Protein AF-A0A954V1I4-F1 (afdb_monomer)

pLDDT: mean 88.19, std 8.83, range [45.41, 97.75]

Structure (mmCIF, N/CA/C/O backbone):
data_AF-A0A954V1I4-F1
#
_entry.id   AF-A0A954V1I4-F1
#
loop_
_atom_site.group_PDB
_atom_site.id
_atom_site.type_symbol
_atom_site.label_atom_id
_atom_site.label_alt_id
_atom_site.label_comp_id
_atom_site.label_asym_id
_atom_site.label_entity_id
_atom_site.label_seq_id
_atom_site.pdbx_PDB_ins_code
_atom_site.Cartn_x
_atom_site.Cartn_y
_atom_site.Cartn_z
_atom_site.occupancy
_atom_site.B_iso_or_equiv
_atom_site.auth_seq_id
_atom_site.auth_comp_id
_atom_site.auth_asym_id
_atom_site.auth_atom_id
_atom_site.pdbx_PDB_model_num
ATOM 1 N N . MET A 1 1 ? -17.488 12.333 24.277 1.00 55.41 1 MET A N 1
ATOM 2 C CA . MET A 1 1 ? -17.031 13.081 23.092 1.00 55.41 1 MET A CA 1
ATOM 3 C C . MET A 1 1 ? -15.819 12.347 22.529 1.00 55.41 1 MET A C 1
ATOM 5 O O . MET A 1 1 ? -14.768 12.429 23.135 1.00 55.41 1 MET A O 1
ATOM 9 N N . SER A 1 2 ? -15.982 11.527 21.483 1.00 69.38 2 SER A N 1
ATOM 10 C CA . SER A 1 2 ? -14.928 10.618 20.967 1.00 69.38 2 SER A CA 1
ATOM 11 C C . SER A 1 2 ? -14.406 11.018 19.580 1.00 69.38 2 SER A C 1
ATOM 13 O O . SER A 1 2 ? -13.691 10.252 18.949 1.00 69.38 2 SER A O 1
ATOM 15 N N . TRP A 1 3 ? -14.758 12.212 19.097 1.00 82.25 3 TRP A N 1
ATOM 16 C CA . TRP A 1 3 ? -14.407 12.686 17.753 1.00 82.25 3 TRP A CA 1
ATOM 17 C C . TRP A 1 3 ? -12.906 12.919 17.546 1.00 82.25 3 TRP A C 1
ATOM 19 O O . TRP A 1 3 ? -12.431 12.842 16.418 1.00 82.25 3 TRP A O 1
ATOM 29 N N . TYR A 1 4 ? -12.135 13.122 18.618 1.00 89.31 4 TYR A N 1
ATOM 30 C CA . TYR A 1 4 ? -10.674 13.214 18.532 1.00 89.31 4 TYR A CA 1
ATOM 31 C C . TYR A 1 4 ? -10.033 11.915 18.004 1.00 89.31 4 TYR A C 1
ATOM 33 O O . TYR A 1 4 ? -8.997 11.974 17.346 1.00 89.31 4 TYR A O 1
ATOM 41 N N . LEU A 1 5 ? -10.668 10.751 18.220 1.00 93.62 5 LEU A N 1
ATOM 42 C CA . LEU A 1 5 ? -10.204 9.465 17.684 1.00 93.62 5 LEU A CA 1
ATOM 43 C C . LEU A 1 5 ? -10.273 9.432 16.153 1.00 93.62 5 LEU A C 1
ATOM 45 O O . LEU A 1 5 ? -9.404 8.841 15.523 1.00 93.62 5 LEU A O 1
ATOM 49 N N . CYS A 1 6 ? -11.245 10.122 15.550 1.00 95.56 6 CYS A N 1
ATOM 50 C CA . CYS A 1 6 ? -11.327 10.269 14.099 1.00 95.56 6 CYS A CA 1
ATOM 51 C C . CYS A 1 6 ? -10.133 11.057 13.545 1.00 95.56 6 CYS A C 1
ATOM 53 O O . CYS A 1 6 ? -9.541 10.655 12.548 1.00 95.56 6 CYS A O 1
ATOM 55 N N . GLY A 1 7 ? -9.748 12.153 14.211 1.00 95.50 7 GLY A N 1
ATOM 56 C CA . GLY A 1 7 ? -8.565 12.932 13.831 1.00 95.50 7 GLY A CA 1
ATOM 57 C C . GLY A 1 7 ? -7.275 12.119 13.959 1.00 95.50 7 GLY A C 1
ATOM 58 O O . GLY A 1 7 ? -6.430 12.142 13.067 1.00 95.50 7 GLY A O 1
ATOM 59 N N . LEU A 1 8 ? -7.160 11.326 15.026 1.00 95.81 8 LEU A N 1
ATOM 60 C CA . LEU A 1 8 ? -6.032 10.420 15.222 1.00 95.81 8 LEU A CA 1
ATOM 61 C C . LEU A 1 8 ? -5.986 9.319 14.151 1.00 95.81 8 LEU A C 1
ATOM 63 O O . LEU A 1 8 ? -4.921 9.035 13.614 1.00 95.81 8 LEU A O 1
ATOM 67 N N . ALA A 1 9 ? -7.132 8.744 13.785 1.00 97.00 9 ALA A N 1
ATOM 68 C CA . ALA A 1 9 ? -7.233 7.769 12.703 1.00 97.00 9 ALA A CA 1
ATOM 69 C C . ALA A 1 9 ? -6.860 8.364 11.337 1.00 97.00 9 ALA A C 1
ATOM 71 O O . ALA A 1 9 ? -6.168 7.702 10.564 1.00 97.00 9 ALA A O 1
ATOM 72 N N . ALA A 1 10 ? -7.241 9.617 11.064 1.00 96.56 10 ALA A N 1
ATOM 73 C CA . ALA A 1 10 ? -6.808 10.337 9.866 1.00 96.56 10 ALA A CA 1
ATOM 74 C C . ALA A 1 10 ? -5.280 10.484 9.827 1.00 96.56 10 ALA A C 1
ATOM 76 O O . ALA A 1 10 ? -4.656 10.172 8.815 1.00 96.56 10 ALA A O 1
ATOM 77 N N . ALA A 1 11 ? -4.672 10.901 10.943 1.00 95.31 11 ALA A N 1
ATOM 78 C CA . ALA A 1 11 ? -3.223 11.030 11.057 1.00 95.31 11 ALA A CA 1
ATOM 79 C C . ALA A 1 11 ? -2.516 9.677 10.881 1.00 95.31 11 ALA A C 1
ATOM 81 O O . ALA A 1 11 ? -1.558 9.585 10.119 1.00 95.31 11 ALA A O 1
ATOM 82 N N . ILE A 1 12 ? -3.020 8.614 11.516 1.00 95.62 12 ILE A N 1
ATOM 83 C CA . ILE A 1 12 ? -2.485 7.252 11.381 1.00 95.62 12 ILE A CA 1
ATOM 84 C C . ILE A 1 12 ? -2.579 6.764 9.928 1.00 95.62 12 ILE A C 1
ATOM 86 O O . ILE A 1 12 ? -1.612 6.206 9.414 1.00 95.62 12 ILE A O 1
ATOM 90 N N . GLY A 1 13 ? -3.707 6.998 9.251 1.00 95.12 13 GLY A N 1
ATOM 91 C CA . GLY A 1 13 ? -3.891 6.641 7.843 1.00 95.12 13 GLY A CA 1
ATOM 92 C C . GLY A 1 13 ? -2.946 7.411 6.925 1.00 95.12 13 GLY A C 1
ATOM 93 O O . GLY A 1 13 ? -2.273 6.816 6.090 1.00 95.12 13 GLY A O 1
ATOM 94 N N . TYR A 1 14 ? -2.836 8.725 7.115 1.00 94.50 14 TYR A N 1
ATOM 95 C CA . TYR A 1 14 ? -1.973 9.579 6.302 1.00 94.50 14 TYR A CA 1
ATOM 96 C C . TYR A 1 14 ? -0.482 9.269 6.492 1.00 94.50 14 TYR A C 1
ATOM 98 O O . TYR A 1 14 ? 0.250 9.115 5.518 1.00 94.50 14 TYR A O 1
ATOM 106 N N . VAL A 1 15 ? -0.025 9.178 7.745 1.00 92.25 15 VAL A N 1
ATOM 107 C CA . VAL A 1 15 ? 1.390 8.952 8.077 1.00 92.25 15 VAL A CA 1
ATOM 108 C C . VAL A 1 15 ? 1.795 7.519 7.761 1.00 92.25 15 VAL A C 1
ATOM 110 O O . VAL A 1 15 ? 2.855 7.300 7.177 1.00 92.25 15 VAL A O 1
ATOM 113 N N . GLY A 1 16 ? 0.940 6.549 8.097 1.00 91.00 16 GLY A N 1
ATOM 114 C CA . GLY A 1 16 ? 1.198 5.136 7.841 1.00 91.00 16 GLY A CA 1
ATOM 115 C C . GLY A 1 16 ? 1.395 4.822 6.359 1.00 91.00 16 GLY A C 1
ATOM 116 O O . GLY A 1 16 ? 2.151 3.915 6.023 1.00 91.00 16 GLY A O 1
ATOM 117 N N . TRP A 1 17 ? 0.766 5.589 5.465 1.00 91.19 17 TRP A N 1
ATOM 118 C CA . TRP A 1 17 ? 0.714 5.266 4.043 1.00 91.19 17 TRP A CA 1
ATOM 119 C C . TRP A 1 17 ? 1.144 6.443 3.156 1.00 91.19 17 TRP A C 1
ATOM 121 O O . TRP A 1 17 ? 0.430 7.432 2.961 1.00 91.19 17 TRP A O 1
ATOM 131 N N . GLY A 1 18 ? 2.338 6.304 2.575 1.00 75.50 18 GLY A N 1
ATOM 132 C CA . GLY A 1 18 ? 2.908 7.228 1.587 1.00 75.50 18 GLY A CA 1
ATOM 133 C C . GLY A 1 18 ? 4.387 7.549 1.806 1.00 75.50 18 GLY A C 1
ATOM 134 O O . GLY A 1 18 ? 5.101 7.743 0.834 1.00 75.50 18 GLY A O 1
ATOM 135 N N . ASN A 1 19 ? 4.859 7.537 3.059 1.00 72.19 19 ASN A N 1
ATOM 136 C CA . ASN A 1 19 ? 6.229 7.944 3.420 1.00 72.19 19 ASN A CA 1
ATOM 137 C C . ASN A 1 19 ? 7.050 6.822 4.088 1.00 72.19 19 ASN A C 1
ATOM 139 O O . ASN A 1 19 ? 8.005 7.094 4.806 1.00 72.19 19 ASN A O 1
ATOM 143 N N . GLY A 1 20 ? 6.649 5.556 3.926 1.00 75.00 20 GLY A N 1
ATOM 144 C CA . GLY A 1 20 ? 7.361 4.405 4.503 1.00 75.00 20 GLY A CA 1
ATOM 145 C C . GLY A 1 20 ? 7.142 4.169 6.005 1.00 75.00 20 GLY A C 1
ATOM 146 O O . GLY A 1 20 ? 7.666 3.200 6.543 1.00 75.00 20 GLY A O 1
ATOM 147 N N . MET A 1 21 ? 6.319 4.973 6.691 1.00 87.31 21 MET A N 1
ATOM 148 C CA . MET A 1 21 ? 6.018 4.815 8.126 1.00 87.31 21 MET A CA 1
ATOM 149 C C . MET A 1 21 ? 4.879 3.819 8.412 1.00 87.31 21 MET A C 1
ATOM 151 O O . MET A 1 21 ? 4.106 3.992 9.358 1.00 87.31 21 MET A O 1
ATOM 155 N N . THR A 1 22 ? 4.793 2.741 7.628 1.00 90.56 22 THR A N 1
ATOM 156 C CA . THR A 1 22 ? 3.753 1.700 7.730 1.00 90.56 22 THR A CA 1
ATOM 157 C C . THR A 1 22 ? 3.506 1.171 9.148 1.00 90.56 22 THR A C 1
ATOM 159 O O . THR A 1 22 ? 2.339 0.935 9.466 1.00 90.56 22 THR A O 1
ATOM 162 N N . PRO A 1 23 ? 4.507 1.026 10.049 1.00 91.44 23 PRO A N 1
ATOM 163 C CA . PRO A 1 23 ? 4.260 0.570 11.418 1.00 91.44 23 PRO A CA 1
ATOM 164 C C . PRO A 1 23 ? 3.216 1.384 12.192 1.00 91.44 23 PRO A C 1
ATOM 166 O O . PRO A 1 23 ? 2.491 0.825 13.015 1.00 91.44 23 PRO A O 1
ATOM 169 N N . VAL A 1 24 ? 3.073 2.681 11.894 1.00 93.50 24 VAL A N 1
ATOM 170 C CA . VAL A 1 24 ? 2.077 3.565 12.528 1.00 93.50 24 VAL A CA 1
ATOM 171 C C . VAL A 1 24 ? 0.646 3.067 12.291 1.00 93.50 24 VAL A C 1
ATOM 173 O O . VAL A 1 24 ? -0.209 3.232 13.161 1.00 93.50 24 VAL A O 1
ATOM 176 N N . ALA A 1 25 ? 0.384 2.380 11.172 1.00 94.69 25 ALA A N 1
ATOM 177 C CA . ALA A 1 25 ? -0.919 1.791 10.861 1.00 94.69 25 ALA A CA 1
ATOM 178 C C . ALA A 1 25 ? -1.427 0.835 11.956 1.00 94.69 25 ALA A C 1
ATOM 180 O O . ALA A 1 25 ? -2.636 0.740 12.164 1.00 94.69 25 ALA A O 1
ATOM 181 N N . ALA A 1 26 ? -0.525 0.175 12.694 1.00 93.75 26 ALA A N 1
ATOM 182 C CA . ALA A 1 26 ? -0.866 -0.742 13.783 1.00 93.75 26 ALA A CA 1
ATOM 183 C C . ALA A 1 26 ? -1.658 -0.066 14.918 1.00 93.75 26 ALA A C 1
ATOM 185 O O . ALA A 1 26 ? -2.444 -0.720 15.608 1.00 93.75 26 ALA A O 1
ATOM 186 N N . LEU A 1 27 ? -1.489 1.251 15.094 1.00 95.75 27 LEU A N 1
ATOM 187 C CA . LEU A 1 27 ? -2.163 2.028 16.136 1.00 95.75 27 LEU A CA 1
ATOM 188 C C . LEU A 1 27 ? -3.679 2.113 15.927 1.00 95.75 27 LEU A C 1
ATOM 190 O O . LEU A 1 27 ? -4.405 2.361 16.890 1.00 95.75 27 LEU A O 1
ATOM 194 N N . LEU A 1 28 ? -4.182 1.841 14.715 1.00 96.50 28 LEU A N 1
ATOM 195 C CA . LEU A 1 28 ? -5.621 1.840 14.445 1.00 96.50 28 LEU A CA 1
ATOM 196 C C . LEU A 1 28 ? -6.382 0.885 15.376 1.00 96.50 28 LEU A C 1
ATOM 198 O O . LEU A 1 28 ? -7.474 1.225 15.822 1.00 96.50 28 LEU A O 1
ATOM 202 N N . GLY A 1 29 ? -5.801 -0.269 15.728 1.00 95.06 29 GLY A N 1
ATOM 203 C CA . GLY A 1 29 ? -6.432 -1.224 16.645 1.00 95.06 29 GLY A CA 1
ATOM 204 C C . GLY A 1 29 ? -6.684 -0.646 18.044 1.00 95.06 29 GLY A C 1
ATOM 205 O O . GLY A 1 29 ? -7.723 -0.916 18.647 1.00 95.06 29 GLY A O 1
ATOM 206 N N . LEU A 1 30 ? -5.774 0.202 18.539 1.00 95.31 30 LEU A N 1
ATOM 207 C CA . LEU A 1 30 ? -5.910 0.884 19.831 1.00 95.31 30 LEU A CA 1
ATOM 208 C C . LEU A 1 30 ? -6.995 1.964 19.752 1.00 95.31 30 LEU A C 1
ATOM 210 O O . LEU A 1 30 ? -7.866 2.036 20.618 1.00 95.31 30 LEU A O 1
ATOM 214 N N . VAL A 1 31 ? -6.966 2.774 18.689 1.00 96.31 31 VAL A N 1
ATOM 215 C CA . VAL A 1 31 ? -7.959 3.831 18.447 1.00 96.31 31 VAL A CA 1
ATOM 216 C C . VAL A 1 31 ? -9.363 3.238 18.328 1.00 96.31 31 VAL A C 1
ATOM 218 O O . VAL A 1 31 ? -10.290 3.727 18.972 1.00 96.31 31 VAL A O 1
ATOM 221 N N . TRP A 1 32 ? -9.507 2.148 17.570 1.00 96.19 32 TRP A N 1
ATOM 222 C CA . TRP A 1 32 ? -10.763 1.421 17.408 1.00 96.19 32 TRP A CA 1
ATOM 223 C C . TRP A 1 32 ? -11.307 0.902 18.740 1.00 96.19 32 TRP A C 1
ATOM 225 O O . TRP A 1 32 ? -12.488 1.080 19.024 1.00 96.19 32 TRP A O 1
ATOM 235 N N . ALA A 1 33 ? -10.462 0.299 19.579 1.00 94.94 33 ALA A N 1
ATOM 236 C CA . ALA A 1 33 ? -10.895 -0.271 20.854 1.00 94.94 33 ALA A CA 1
ATOM 237 C C . ALA A 1 33 ? -11.355 0.785 21.880 1.00 94.94 33 ALA A C 1
ATOM 239 O O . ALA A 1 33 ? -12.140 0.467 22.775 1.00 94.94 33 ALA A O 1
ATOM 240 N N . ALA A 1 34 ? -10.897 2.035 21.747 1.00 93.94 34 ALA A N 1
ATOM 241 C CA . ALA A 1 34 ? -11.326 3.159 22.582 1.00 93.94 34 ALA A CA 1
ATOM 242 C C . ALA A 1 34 ? -12.614 3.847 22.101 1.00 93.94 34 ALA A C 1
ATOM 244 O O . ALA A 1 34 ? -13.149 4.722 22.796 1.00 93.94 34 ALA A O 1
ATOM 245 N N . CYS A 1 35 ? -13.140 3.483 20.928 1.00 94.00 35 CYS A N 1
ATOM 246 C CA . CYS A 1 35 ? -14.364 4.077 20.413 1.00 94.00 35 CYS A CA 1
ATOM 247 C C . CYS A 1 35 ? -15.557 3.822 21.353 1.00 94.00 35 CYS A C 1
ATOM 249 O O . CYS A 1 35 ? -15.765 2.748 21.913 1.00 94.00 35 CYS A O 1
ATOM 251 N N . ALA A 1 36 ? -16.403 4.840 21.527 1.00 90.50 36 ALA A N 1
ATOM 252 C CA . ALA A 1 36 ? -17.541 4.750 22.442 1.00 90.50 36 ALA A CA 1
ATOM 253 C C . ALA A 1 36 ? -18.707 3.909 21.893 1.00 90.50 36 ALA A C 1
ATOM 255 O O . ALA A 1 36 ? -19.511 3.391 22.670 1.00 90.50 36 ALA A O 1
ATOM 256 N N . SER A 1 37 ? -18.827 3.798 20.568 1.00 91.56 37 SER A N 1
ATOM 257 C CA . SER A 1 37 ? -19.936 3.126 19.890 1.00 91.56 37 SER A CA 1
ATOM 258 C C . SER A 1 37 ? -19.490 2.492 18.574 1.00 91.56 37 SER A C 1
ATOM 260 O O . SER A 1 37 ? -18.460 2.860 18.009 1.00 91.56 37 SER A O 1
ATOM 262 N N . ARG A 1 38 ? -20.313 1.567 18.063 1.00 93.62 38 ARG A N 1
ATOM 263 C CA . ARG A 1 38 ? -20.118 0.929 16.752 1.00 93.62 38 ARG A CA 1
ATOM 264 C C . ARG A 1 38 ? -20.073 1.946 15.610 1.00 93.62 38 ARG A C 1
ATOM 266 O O . ARG A 1 38 ? -19.228 1.836 14.732 1.00 93.62 38 ARG A O 1
ATOM 273 N N . SER A 1 39 ? -20.928 2.967 15.659 1.00 93.94 39 SER A N 1
ATOM 274 C CA . SER A 1 39 ? -20.966 4.027 14.646 1.00 93.94 39 SER A CA 1
ATOM 275 C C . SER A 1 39 ? -19.689 4.864 14.650 1.00 93.94 39 SER A C 1
ATOM 277 O O . SER A 1 39 ? -19.152 5.164 13.591 1.00 93.94 39 SER A O 1
ATOM 279 N N . ILE A 1 40 ? -19.161 5.199 15.833 1.00 94.75 40 ILE A N 1
ATOM 280 C CA . ILE A 1 40 ? -17.894 5.937 15.937 1.00 94.75 40 ILE A CA 1
ATOM 281 C C . ILE A 1 40 ? -16.739 5.069 15.432 1.00 94.75 40 ILE A C 1
ATOM 283 O O . ILE A 1 40 ? -15.902 5.573 14.692 1.00 94.75 40 ILE A O 1
ATOM 287 N N . ALA A 1 41 ? -16.715 3.777 15.770 1.00 95.75 41 ALA A N 1
ATOM 288 C CA . ALA A 1 41 ? -15.708 2.838 15.274 1.00 95.75 41 ALA A CA 1
ATOM 289 C C . ALA A 1 41 ? -15.722 2.720 13.740 1.00 95.75 41 ALA A C 1
ATOM 291 O O . ALA A 1 41 ? -14.665 2.771 13.115 1.00 95.75 41 ALA A O 1
ATOM 292 N N . PHE A 1 42 ? -16.914 2.643 13.137 1.00 97.25 42 PHE A N 1
ATOM 293 C CA . PHE A 1 42 ? -17.087 2.659 11.683 1.00 97.25 42 PHE A CA 1
ATOM 294 C C . PHE A 1 42 ? -16.537 3.946 11.057 1.00 97.25 42 PHE A C 1
ATOM 296 O O . PHE A 1 42 ? -15.687 3.883 10.175 1.00 97.25 42 PHE A O 1
ATOM 303 N N . VAL A 1 43 ? -16.973 5.115 11.541 1.00 97.25 43 VAL A N 1
ATOM 304 C CA . VAL A 1 43 ? -16.533 6.415 11.001 1.00 97.25 43 VAL A CA 1
ATOM 305 C C . VAL A 1 43 ? -15.024 6.607 11.174 1.00 97.25 43 VAL A C 1
ATOM 307 O O . VAL A 1 43 ? -14.353 7.073 10.259 1.00 97.25 43 VAL A O 1
ATOM 310 N N . THR A 1 44 ? -14.473 6.197 12.317 1.00 97.38 44 THR A N 1
ATOM 311 C CA . THR A 1 44 ? -13.031 6.246 12.604 1.00 97.38 44 THR A CA 1
ATOM 312 C C . THR A 1 44 ? -12.241 5.407 11.598 1.00 97.38 44 THR A C 1
ATOM 314 O O . THR A 1 44 ? -11.269 5.894 11.023 1.00 97.38 44 THR A O 1
ATOM 317 N N . ALA A 1 45 ? -12.680 4.172 11.332 1.00 97.50 45 ALA A N 1
ATOM 318 C CA . ALA A 1 45 ? -12.046 3.305 10.342 1.00 97.50 45 ALA A CA 1
ATOM 319 C C . ALA A 1 45 ? -12.200 3.847 8.911 1.00 97.50 45 ALA A C 1
ATOM 321 O O . ALA A 1 45 ? -11.235 3.843 8.152 1.00 97.50 45 ALA A O 1
ATOM 322 N N . ALA A 1 46 ? -13.373 4.376 8.552 1.00 97.62 46 ALA A N 1
ATOM 323 C CA . ALA A 1 46 ? -13.597 4.983 7.240 1.00 97.62 46 ALA A CA 1
ATOM 324 C C . ALA A 1 46 ? -12.636 6.156 7.000 1.00 97.62 46 ALA A C 1
ATOM 326 O O . ALA A 1 46 ? -12.003 6.231 5.952 1.00 97.62 46 ALA A O 1
ATOM 327 N N . ILE A 1 47 ? -12.452 7.025 7.997 1.00 97.75 47 ILE A N 1
ATOM 328 C CA . ILE A 1 47 ? -11.514 8.152 7.924 1.00 97.75 47 ILE A CA 1
ATOM 329 C C . ILE A 1 47 ? -10.063 7.676 7.784 1.00 97.75 47 ILE A C 1
ATOM 331 O O . ILE A 1 47 ? -9.315 8.253 6.995 1.00 97.75 47 ILE A O 1
ATOM 335 N N . TYR A 1 48 ? -9.667 6.614 8.492 1.00 97.50 48 TYR A N 1
ATOM 336 C CA . TYR A 1 48 ? -8.352 5.993 8.313 1.00 97.50 48 TYR A CA 1
ATOM 337 C C . TYR A 1 48 ? -8.124 5.545 6.863 1.00 97.50 48 TYR A C 1
ATOM 339 O O . TYR A 1 48 ? -7.109 5.907 6.261 1.00 97.50 48 TYR A O 1
ATOM 347 N N . TYR A 1 49 ? -9.074 4.800 6.286 1.00 96.94 49 TYR A N 1
ATOM 348 C CA . TYR A 1 49 ? -8.947 4.309 4.915 1.00 96.94 49 TYR A CA 1
ATOM 349 C C . TYR A 1 49 ? -8.960 5.453 3.902 1.00 96.94 49 TYR A C 1
ATOM 351 O O . TYR A 1 49 ? -8.119 5.454 3.005 1.00 96.94 49 TYR A O 1
ATOM 359 N N . LEU A 1 50 ? -9.827 6.458 4.068 1.00 96.88 50 LEU A N 1
ATOM 360 C CA . LEU A 1 50 ? -9.855 7.645 3.205 1.00 96.88 50 LEU A CA 1
ATOM 361 C C . LEU A 1 50 ? -8.513 8.385 3.229 1.00 96.88 50 LEU A C 1
ATOM 363 O O . LEU A 1 50 ? -7.952 8.673 2.173 1.00 96.88 50 LEU A O 1
ATOM 367 N N . ALA A 1 51 ? -7.963 8.641 4.418 1.00 95.88 51 ALA A N 1
ATOM 368 C CA . ALA A 1 51 ? -6.692 9.345 4.569 1.00 95.88 51 ALA A CA 1
ATOM 369 C C . ALA A 1 51 ? -5.514 8.559 3.965 1.00 95.88 51 ALA A C 1
ATOM 371 O O . ALA A 1 51 ? -4.679 9.128 3.254 1.00 95.88 51 ALA A O 1
ATOM 372 N N . GLY A 1 52 ? -5.455 7.247 4.207 1.00 94.75 52 GLY A N 1
ATOM 373 C CA . GLY A 1 52 ? -4.379 6.406 3.684 1.00 94.75 52 GLY A CA 1
ATOM 374 C C . GLY A 1 52 ? -4.457 6.179 2.173 1.00 94.75 52 GLY A C 1
ATOM 375 O O . GLY A 1 52 ? -3.423 6.124 1.516 1.00 94.75 52 GLY A O 1
ATOM 376 N N . SER A 1 53 ? -5.664 6.125 1.598 1.00 93.94 53 SER A N 1
ATOM 377 C CA . SER A 1 53 ? -5.885 5.895 0.157 1.00 93.94 53 SER A CA 1
ATOM 378 C C . SER A 1 53 ? -6.146 7.176 -0.643 1.00 93.94 53 SER A C 1
ATOM 380 O O . SER A 1 53 ? -6.597 7.115 -1.778 1.00 93.94 53 SER A O 1
ATOM 382 N N . ARG A 1 54 ? -5.818 8.354 -0.100 1.00 93.19 54 ARG A N 1
ATOM 383 C CA . ARG A 1 54 ? -6.056 9.675 -0.727 1.00 93.19 54 ARG A CA 1
ATOM 384 C C . ARG A 1 54 ? -5.527 9.842 -2.161 1.00 93.19 54 ARG A C 1
ATOM 386 O O . ARG A 1 54 ? -5.991 10.716 -2.879 1.00 93.19 54 ARG A O 1
ATOM 393 N N . ALA A 1 55 ? -4.529 9.050 -2.558 1.00 89.94 55 ALA A N 1
ATOM 394 C CA . ALA A 1 55 ? -3.936 9.101 -3.893 1.00 89.94 55 ALA A CA 1
ATOM 395 C C . ALA A 1 55 ? -4.756 8.333 -4.947 1.00 89.94 55 ALA A C 1
ATOM 397 O O . ALA A 1 55 ? -4.494 8.485 -6.137 1.00 89.94 55 ALA A O 1
ATOM 398 N N . LEU A 1 56 ? -5.745 7.530 -4.531 1.00 89.19 56 LEU A N 1
ATOM 399 C CA . LEU A 1 56 ? -6.516 6.656 -5.417 1.00 89.19 56 LEU A CA 1
ATOM 400 C C . LEU A 1 56 ? -7.228 7.417 -6.552 1.00 89.19 56 LEU A C 1
ATOM 402 O O . LEU A 1 56 ? -7.125 6.963 -7.689 1.00 89.19 56 LEU A O 1
ATOM 406 N N . PRO A 1 57 ? -7.877 8.580 -6.319 1.00 90.50 57 PRO A N 1
ATOM 407 C CA . PRO A 1 57 ? -8.523 9.319 -7.404 1.00 90.50 57 PRO A CA 1
ATOM 408 C C . PRO A 1 57 ? -7.541 9.800 -8.479 1.00 90.50 57 PRO A C 1
ATOM 410 O O . PRO A 1 57 ? -7.814 9.664 -9.667 1.00 90.50 57 PRO A O 1
ATOM 413 N N . ALA A 1 58 ? -6.376 10.313 -8.070 1.00 87.06 58 ALA A N 1
ATOM 414 C CA . ALA A 1 58 ? -5.342 10.762 -9.002 1.00 87.06 58 ALA A CA 1
ATOM 415 C C . ALA A 1 58 ? -4.685 9.582 -9.738 1.00 87.06 58 ALA A C 1
ATOM 417 O O . ALA A 1 58 ? -4.397 9.674 -10.928 1.00 87.06 58 ALA A O 1
ATOM 418 N N . ALA A 1 59 ? -4.480 8.456 -9.049 1.00 83.62 59 ALA A N 1
ATOM 419 C CA . ALA A 1 59 ? -3.964 7.239 -9.665 1.00 83.62 59 ALA A CA 1
ATOM 420 C C . ALA A 1 59 ? -4.934 6.686 -10.721 1.00 83.62 59 ALA A C 1
ATOM 422 O O . ALA A 1 59 ? -4.49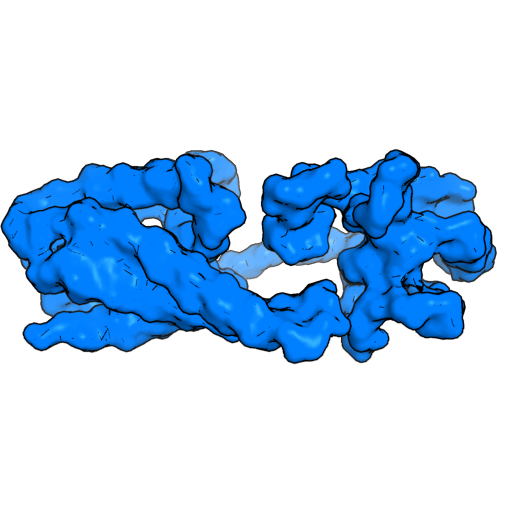6 6.310 -11.804 1.00 83.62 59 ALA A O 1
ATOM 423 N N . ALA A 1 60 ? -6.242 6.690 -10.440 1.00 85.06 60 ALA A N 1
ATOM 424 C CA . ALA A 1 60 ? -7.271 6.266 -11.388 1.00 85.06 60 ALA A CA 1
ATOM 425 C C . ALA A 1 60 ? -7.304 7.146 -12.647 1.00 85.06 60 ALA A C 1
ATOM 427 O O . ALA A 1 60 ? -7.448 6.620 -13.747 1.00 85.06 60 ALA A O 1
ATOM 428 N N . ASP A 1 61 ? -7.113 8.460 -12.502 1.00 83.06 61 ASP A N 1
ATOM 429 C CA . ASP A 1 61 ? -7.051 9.393 -13.633 1.00 83.06 61 ASP A CA 1
ATOM 430 C C . ASP A 1 61 ? -5.894 9.067 -14.592 1.00 83.06 61 ASP A C 1
ATOM 432 O O . ASP A 1 61 ? -6.088 8.920 -15.801 1.00 83.06 61 ASP A O 1
ATOM 436 N N . VAL A 1 62 ? -4.698 8.838 -14.038 1.00 78.50 62 VAL A N 1
ATOM 437 C CA . VAL A 1 62 ? -3.514 8.441 -14.816 1.00 78.50 62 VAL A CA 1
ATOM 438 C C . VAL A 1 62 ? -3.699 7.063 -15.454 1.00 78.50 62 VAL A C 1
ATOM 440 O O . VAL A 1 62 ? -3.330 6.869 -16.613 1.00 78.50 62 VAL A O 1
ATOM 443 N N . PHE A 1 63 ? -4.270 6.117 -14.706 1.00 74.75 63 PHE A N 1
ATOM 444 C CA . PHE A 1 63 ? -4.371 4.718 -15.109 1.00 74.75 63 PHE A CA 1
ATOM 445 C C . PHE A 1 63 ? -5.460 4.490 -16.167 1.00 74.75 63 PHE A C 1
ATOM 447 O O . PHE A 1 63 ? -5.188 3.912 -17.216 1.00 74.75 63 PHE A O 1
ATOM 454 N N . PHE A 1 64 ? -6.686 4.975 -15.944 1.00 76.25 64 PHE A N 1
ATOM 455 C CA . PHE A 1 64 ? -7.787 4.775 -16.892 1.00 76.25 64 PHE A CA 1
ATOM 456 C C . PHE A 1 64 ? -7.718 5.746 -18.073 1.00 76.25 64 PHE A C 1
ATOM 458 O O . PHE A 1 64 ? -8.113 5.385 -19.179 1.00 76.25 64 PHE A O 1
ATOM 465 N N . GLY A 1 65 ? -7.228 6.975 -17.864 1.00 68.56 65 GLY A N 1
ATOM 466 C CA . GLY A 1 65 ? -7.021 7.982 -18.909 1.00 68.56 65 GLY A CA 1
ATOM 467 C C . GLY A 1 65 ? -8.227 8.260 -19.817 1.00 68.56 65 GLY A C 1
ATOM 468 O O . GLY A 1 65 ? -8.021 8.590 -20.987 1.00 68.56 65 GLY A O 1
ATOM 469 N N . ARG A 1 66 ? -9.447 8.085 -19.289 1.00 76.56 66 ARG A N 1
ATOM 470 C CA . ARG A 1 66 ? -10.750 8.426 -19.889 1.00 76.56 66 ARG A CA 1
ATOM 471 C C . ARG A 1 66 ? -11.312 9.665 -19.185 1.00 76.56 66 ARG A C 1
ATOM 473 O O . ARG A 1 66 ? -10.981 9.903 -18.030 1.00 76.56 66 ARG A O 1
ATOM 480 N N . GLU A 1 67 ? -12.210 10.413 -19.824 1.00 74.81 67 GLU A N 1
ATOM 481 C CA . GLU A 1 67 ? -12.792 11.640 -19.237 1.00 74.81 67 GLU A CA 1
ATOM 482 C C . GLU A 1 67 ? -13.501 11.407 -17.887 1.00 74.81 67 GLU A C 1
ATOM 484 O O . GLU A 1 67 ? -13.536 12.291 -17.035 1.00 74.81 67 GLU A O 1
ATOM 489 N N . THR A 1 68 ? -14.030 10.202 -17.654 1.00 78.38 68 THR A N 1
ATOM 490 C CA . THR A 1 68 ? -14.715 9.816 -16.409 1.00 78.38 68 THR A CA 1
ATOM 491 C C . THR A 1 68 ? -13.783 9.270 -15.325 1.00 78.38 68 THR A C 1
ATOM 493 O O . THR A 1 68 ? -14.241 8.988 -14.216 1.00 78.38 68 THR A O 1
ATOM 496 N N . ALA A 1 69 ? -12.485 9.124 -15.605 1.00 82.25 69 ALA A N 1
ATOM 497 C CA . ALA A 1 69 ? -11.544 8.389 -14.761 1.00 82.25 69 ALA A CA 1
ATOM 498 C C . ALA A 1 69 ? -11.418 8.958 -13.341 1.00 82.25 69 ALA A C 1
ATOM 500 O O . ALA A 1 69 ? -11.409 8.204 -12.367 1.00 82.25 69 ALA A O 1
ATOM 501 N N . MET A 1 70 ? -11.392 10.285 -13.202 1.00 85.44 70 MET A N 1
ATOM 502 C CA . MET A 1 70 ? -11.333 10.933 -11.892 1.00 85.44 70 MET A CA 1
ATOM 503 C C . MET A 1 70 ? -12.585 10.645 -11.049 1.00 85.44 70 MET A C 1
ATOM 505 O O . MET A 1 70 ? -12.478 10.371 -9.853 1.00 85.44 70 MET A O 1
ATOM 509 N N . LEU A 1 71 ? -13.774 10.665 -11.663 1.00 88.81 71 LEU A N 1
ATOM 510 C CA . LEU A 1 71 ? -15.030 10.358 -10.976 1.00 88.81 71 LEU A CA 1
ATOM 511 C C . LEU A 1 71 ? -15.075 8.885 -10.551 1.00 88.81 71 LEU A C 1
ATOM 513 O O . LEU A 1 71 ? -15.408 8.593 -9.403 1.00 88.81 71 LEU A O 1
ATOM 517 N N . GLU A 1 72 ? -14.693 7.974 -11.449 1.00 86.94 72 GLU A N 1
ATOM 518 C CA . GLU A 1 72 ? -14.554 6.542 -11.154 1.00 86.94 72 GLU A CA 1
ATOM 519 C C . GLU A 1 72 ? -13.592 6.326 -9.971 1.00 86.94 72 GLU A C 1
ATOM 521 O O . GLU A 1 72 ? -13.918 5.614 -9.021 1.00 86.94 72 GLU A O 1
ATOM 526 N N . GLY A 1 73 ? -12.457 7.030 -9.961 1.00 89.81 73 GLY A N 1
ATOM 527 C CA . GLY A 1 73 ? -11.489 7.020 -8.867 1.00 89.81 73 GLY A CA 1
ATOM 528 C C . GLY A 1 73 ? -12.050 7.513 -7.531 1.00 89.81 73 GLY A C 1
ATOM 529 O O . GLY A 1 73 ? -11.787 6.903 -6.495 1.00 89.81 73 GLY A O 1
ATOM 530 N N . VAL A 1 74 ? -12.856 8.580 -7.528 1.00 93.19 74 VAL A N 1
ATOM 531 C CA . VAL A 1 74 ? -13.534 9.075 -6.314 1.00 93.19 74 VAL A CA 1
ATOM 532 C C . VAL A 1 74 ? -14.557 8.061 -5.799 1.00 93.19 74 VAL A C 1
ATOM 534 O O . VAL A 1 74 ? -14.618 7.817 -4.593 1.00 93.19 74 VAL A O 1
ATOM 537 N N . VAL A 1 75 ? -15.334 7.439 -6.689 1.00 92.44 75 VAL A N 1
ATOM 538 C CA . VAL A 1 75 ? -16.302 6.396 -6.314 1.00 92.44 75 VAL A CA 1
ATOM 539 C C . VAL A 1 75 ? -15.584 5.185 -5.720 1.00 92.44 75 VAL A C 1
ATOM 541 O O . VAL A 1 75 ? -15.992 4.700 -4.665 1.00 92.44 75 VAL A O 1
ATOM 544 N N . LEU A 1 76 ? -14.485 4.738 -6.333 1.00 89.69 76 LEU A N 1
ATOM 545 C CA . LEU A 1 76 ? -13.644 3.663 -5.801 1.00 89.69 76 LEU A CA 1
ATOM 546 C C . LEU A 1 76 ? -13.055 4.030 -4.434 1.00 89.69 76 LEU A C 1
ATOM 548 O O . LEU A 1 76 ? -13.064 3.212 -3.513 1.00 89.69 76 LEU A O 1
ATOM 552 N N . TRP A 1 77 ? -12.583 5.265 -4.274 1.00 94.38 77 TRP A N 1
ATOM 553 C CA . TRP A 1 77 ? -11.987 5.753 -3.032 1.00 94.38 77 TRP A CA 1
ATOM 554 C C . TRP A 1 77 ? -12.994 5.762 -1.878 1.00 94.38 77 TRP A C 1
ATOM 556 O O . TRP A 1 77 ? -12.734 5.186 -0.820 1.00 94.38 77 TRP A O 1
ATOM 566 N N . LEU A 1 78 ? -14.179 6.337 -2.097 1.00 95.56 78 LEU A N 1
ATOM 567 C CA . LEU A 1 78 ? -15.246 6.359 -1.097 1.00 95.56 78 LEU A CA 1
ATOM 568 C C . LEU A 1 78 ? -15.796 4.950 -0.836 1.00 95.56 78 LEU A C 1
ATOM 570 O O . LEU A 1 78 ? -15.938 4.540 0.316 1.00 95.56 78 LEU A O 1
ATOM 574 N N . GLY A 1 79 ? -16.084 4.195 -1.896 1.00 94.12 79 GLY A N 1
ATOM 575 C CA . GLY A 1 79 ? -16.670 2.860 -1.813 1.00 94.12 79 GLY A CA 1
ATOM 576 C C . GLY A 1 79 ? -15.774 1.868 -1.075 1.00 94.12 79 GLY A C 1
ATOM 577 O O . GLY A 1 79 ? -16.230 1.206 -0.142 1.00 94.12 79 GLY A O 1
ATOM 578 N N . SER A 1 80 ? -14.487 1.807 -1.430 1.00 92.81 80 SER A N 1
ATOM 579 C CA . SER A 1 80 ? -13.511 0.938 -0.755 1.00 92.81 80 SER A CA 1
ATOM 580 C C . SER A 1 80 ? -13.366 1.288 0.724 1.00 92.81 80 SER A C 1
ATOM 582 O O . SER A 1 80 ? -13.409 0.388 1.562 1.00 92.81 80 SER A O 1
ATOM 584 N N . ALA A 1 81 ? -13.288 2.575 1.076 1.00 95.62 81 ALA A N 1
ATOM 585 C CA . ALA A 1 81 ? -13.177 2.997 2.468 1.00 95.62 81 ALA A CA 1
ATOM 586 C C . ALA A 1 81 ? -14.393 2.574 3.307 1.00 95.62 81 ALA A C 1
ATOM 588 O O . ALA A 1 81 ? -14.227 2.100 4.432 1.00 95.62 81 ALA A O 1
ATOM 589 N N . LEU A 1 82 ? -15.611 2.697 2.765 1.00 95.75 82 LEU A N 1
ATOM 590 C CA . LEU A 1 82 ? -16.838 2.287 3.455 1.00 95.75 82 LEU A CA 1
ATOM 591 C C . LEU A 1 82 ? -16.930 0.766 3.613 1.00 95.75 82 LEU A C 1
ATOM 593 O O . LEU A 1 82 ? -17.279 0.286 4.694 1.00 95.75 82 LEU A O 1
ATOM 597 N N . ILE A 1 83 ? -16.589 0.011 2.563 1.00 94.81 83 ILE A N 1
ATOM 598 C CA . ILE A 1 83 ? -16.553 -1.456 2.604 1.00 94.81 83 ILE A CA 1
ATOM 599 C C . ILE A 1 83 ? -15.563 -1.901 3.681 1.00 94.81 83 ILE A C 1
ATOM 601 O O . ILE A 1 83 ? -15.944 -2.615 4.608 1.00 94.81 83 ILE A O 1
ATOM 605 N N . LEU A 1 84 ? -14.319 -1.424 3.622 1.00 95.88 84 LEU A N 1
ATOM 606 C CA . LEU A 1 84 ? -13.266 -1.808 4.561 1.00 95.88 84 LEU A CA 1
ATOM 607 C C . LEU A 1 84 ? -13.546 -1.366 5.998 1.00 95.88 84 LEU A C 1
ATOM 609 O O . LEU A 1 84 ? -13.105 -2.035 6.929 1.00 95.88 84 LEU A O 1
ATOM 613 N N . ALA A 1 85 ? -14.299 -0.284 6.207 1.00 97.06 85 ALA A N 1
ATOM 614 C CA . ALA A 1 85 ? -14.713 0.170 7.531 1.00 97.06 85 ALA A CA 1
ATOM 615 C C . ALA A 1 85 ? -15.810 -0.703 8.170 1.00 97.06 85 ALA A C 1
ATOM 617 O O . ALA A 1 85 ? -15.938 -0.723 9.399 1.00 97.06 85 ALA A O 1
ATOM 618 N N . ALA A 1 86 ? -16.600 -1.437 7.378 1.00 96.56 86 ALA A N 1
ATOM 619 C CA . ALA A 1 86 ? -17.758 -2.179 7.877 1.00 96.56 86 ALA A CA 1
ATOM 620 C C . ALA A 1 86 ? -17.413 -3.215 8.972 1.00 96.56 86 ALA A C 1
ATOM 622 O O . ALA A 1 86 ? -18.061 -3.170 10.026 1.00 96.56 86 ALA A O 1
ATOM 623 N N . PRO A 1 87 ? -16.379 -4.079 8.830 1.00 96.62 87 PRO A N 1
ATOM 624 C CA . PRO A 1 87 ? -15.982 -5.009 9.891 1.00 96.62 87 PRO A CA 1
ATOM 625 C C . PRO A 1 87 ? -15.645 -4.306 11.211 1.00 96.62 87 PRO A C 1
ATOM 627 O O . PRO A 1 87 ? -16.047 -4.775 12.276 1.00 96.62 87 PRO A O 1
ATOM 630 N N . TRP A 1 88 ? -14.986 -3.143 11.152 1.00 96.56 88 TRP A N 1
ATOM 631 C CA . TRP A 1 88 ? -14.631 -2.353 12.334 1.00 96.56 88 TRP A CA 1
ATOM 632 C C . TRP A 1 88 ? -15.868 -1.843 13.073 1.00 96.56 88 TRP A C 1
ATOM 634 O O . TRP A 1 88 ? -15.910 -1.886 14.301 1.00 96.56 88 TRP A O 1
ATOM 644 N N . GLY A 1 89 ? -16.902 -1.404 12.354 1.00 95.94 89 GLY A N 1
ATOM 645 C CA . GLY A 1 89 ? -18.172 -0.996 12.956 1.00 95.94 89 GLY A CA 1
ATOM 646 C C . GLY A 1 89 ? -18.954 -2.169 13.552 1.00 95.94 89 GLY A C 1
ATOM 647 O O . GLY A 1 89 ? -19.358 -2.128 14.717 1.00 95.94 89 GLY A O 1
ATOM 648 N N . VAL A 1 90 ? -19.153 -3.229 12.761 1.00 95.94 90 VAL A N 1
ATOM 649 C CA . VAL A 1 90 ? -19.980 -4.397 13.119 1.00 95.94 90 VAL A CA 1
ATOM 650 C C . VAL A 1 90 ? -19.397 -5.153 14.310 1.00 95.94 90 VAL A C 1
ATOM 652 O O . VAL A 1 90 ? -20.121 -5.493 15.251 1.00 95.94 90 VAL A O 1
ATOM 655 N N . LEU A 1 91 ? -18.084 -5.385 14.299 1.00 95.25 91 LEU A N 1
ATOM 656 C CA . LEU A 1 91 ? -17.407 -6.180 15.317 1.00 95.25 91 LEU A CA 1
ATOM 657 C C . LEU A 1 91 ? -17.009 -5.358 16.544 1.00 95.25 91 LEU A C 1
ATOM 659 O O . LEU A 1 91 ? -16.561 -5.941 17.527 1.00 95.25 91 LEU A O 1
ATOM 663 N N . HIS A 1 92 ? -17.230 -4.042 16.582 1.00 93.75 92 HIS A N 1
ATOM 664 C CA . HIS A 1 92 ? -16.898 -3.260 17.770 1.00 93.75 92 HIS A CA 1
ATOM 665 C C . HIS A 1 92 ? -17.679 -3.755 19.015 1.00 93.75 92 HIS A C 1
ATOM 667 O O . HIS A 1 92 ? -18.921 -3.791 19.003 1.00 93.75 92 HIS A O 1
ATOM 673 N N . PRO A 1 93 ? -16.984 -4.147 20.107 1.00 86.94 93 PRO A N 1
ATOM 674 C CA . PRO A 1 93 ? -17.605 -4.740 21.299 1.00 86.94 93 PRO A CA 1
ATOM 675 C C . PRO A 1 93 ? -18.448 -3.752 22.111 1.00 86.94 93 PRO A C 1
ATOM 677 O O . PRO A 1 93 ? -19.228 -4.162 22.965 1.00 86.94 93 PRO A O 1
ATOM 680 N N . GLY A 1 94 ? -18.326 -2.453 21.836 1.00 81.50 94 GLY A N 1
ATOM 681 C CA . GLY A 1 94 ? -18.861 -1.406 22.701 1.00 81.50 94 GLY A CA 1
ATOM 682 C C . GLY A 1 94 ? -17.981 -1.220 23.940 1.00 81.50 94 GLY A C 1
ATOM 683 O O . GLY A 1 94 ? -16.888 -1.775 24.044 1.00 81.50 94 GLY A O 1
ATOM 684 N N . ARG A 1 95 ? -18.468 -0.430 24.901 1.00 70.69 95 ARG A N 1
ATOM 685 C CA . ARG A 1 95 ? -17.705 -0.072 26.111 1.00 70.69 95 ARG A CA 1
ATOM 686 C C . ARG A 1 95 ? -17.646 -1.153 27.189 1.00 70.69 95 ARG A C 1
ATOM 688 O O . ARG A 1 95 ? -16.902 -1.004 28.150 1.00 70.69 95 ARG A O 1
ATOM 695 N N . ARG A 1 96 ? -18.440 -2.220 27.078 1.00 60.44 96 ARG A N 1
ATOM 696 C CA . ARG A 1 96 ? -18.559 -3.251 28.116 1.00 60.44 96 ARG A CA 1
ATOM 697 C C . ARG A 1 96 ? -18.124 -4.604 27.564 1.00 60.44 96 ARG A C 1
ATOM 699 O O . ARG A 1 96 ? -18.849 -5.215 26.789 1.00 60.44 96 ARG A O 1
ATOM 706 N N . GLY A 1 97 ? -16.955 -5.066 27.998 1.00 63.25 97 GLY A N 1
ATOM 707 C CA . GLY A 1 97 ? -16.495 -6.444 27.814 1.00 63.25 97 GLY A CA 1
ATOM 708 C C . GLY A 1 97 ? -15.126 -6.520 27.153 1.00 63.25 97 GLY A C 1
ATOM 709 O O . GLY A 1 97 ? -14.972 -6.020 26.047 1.00 63.25 97 GLY A O 1
ATOM 710 N N . GLY A 1 98 ? -14.171 -7.197 27.803 1.00 77.19 98 GLY A N 1
ATOM 711 C CA . GLY A 1 98 ? -12.775 -7.400 27.367 1.00 77.19 98 GLY A CA 1
ATOM 712 C C . GLY A 1 98 ? -12.596 -8.259 26.108 1.00 77.19 98 GLY A C 1
ATOM 713 O O . GLY A 1 98 ? -11.622 -8.992 25.991 1.00 77.19 98 GLY A O 1
ATOM 714 N N . GLN A 1 99 ? -13.558 -8.207 25.189 1.00 87.81 99 GLN A N 1
ATOM 715 C CA . GLN A 1 99 ? -13.598 -8.957 23.938 1.00 87.81 99 GLN A CA 1
ATOM 716 C C . GLN A 1 99 ? -12.873 -8.233 22.794 1.00 87.81 99 GLN A C 1
ATOM 718 O O . GLN A 1 99 ? -12.719 -8.825 21.728 1.00 87.81 99 GLN A O 1
ATOM 723 N N . ALA A 1 100 ? -12.433 -6.979 22.981 1.00 91.00 100 ALA A N 1
ATOM 724 C CA . ALA A 1 100 ? -11.711 -6.221 21.953 1.00 91.00 100 ALA A CA 1
ATOM 725 C C . ALA A 1 100 ? -10.532 -6.990 21.317 1.00 91.00 100 ALA A C 1
ATOM 727 O O . ALA A 1 100 ? -10.440 -6.963 20.093 1.00 91.00 100 ALA A O 1
ATOM 728 N N . PRO A 1 101 ? -9.702 -7.746 22.067 1.00 94.38 101 PRO A N 1
ATOM 729 C CA . PRO A 1 101 ? -8.576 -8.486 21.489 1.00 94.38 101 PRO A CA 1
ATOM 730 C C . PRO A 1 101 ? -9.031 -9.547 20.490 1.00 94.38 101 PRO A C 1
ATOM 732 O O . PRO A 1 101 ? -8.602 -9.547 19.342 1.00 94.38 101 PRO A O 1
ATOM 735 N N . LEU A 1 102 ? -9.963 -10.412 20.906 1.00 95.00 102 LEU A N 1
ATOM 736 C CA . LEU A 1 102 ? -10.488 -11.480 20.056 1.00 95.00 102 LEU A CA 1
ATOM 737 C C . LEU A 1 102 ? -11.181 -10.907 18.817 1.00 95.00 102 LEU A C 1
ATOM 739 O O . LEU A 1 102 ? -10.983 -11.392 17.709 1.00 95.00 102 LEU A O 1
ATOM 743 N N . ARG A 1 103 ? -11.974 -9.847 18.990 1.00 95.31 103 ARG A N 1
ATOM 744 C CA . ARG A 1 103 ? -12.697 -9.217 17.883 1.00 95.31 103 ARG A CA 1
ATOM 745 C C . ARG A 1 103 ? -11.776 -8.489 16.908 1.00 95.31 103 ARG A C 1
ATOM 747 O O . ARG A 1 103 ? -12.061 -8.511 15.717 1.00 95.31 103 ARG A O 1
ATOM 754 N N . LEU A 1 104 ? -10.671 -7.908 17.379 1.00 95.88 104 LEU A N 1
ATOM 755 C CA . LEU A 1 104 ? -9.648 -7.332 16.506 1.00 95.88 104 LEU A CA 1
ATOM 756 C C . LEU A 1 104 ? -8.994 -8.410 15.634 1.00 95.88 104 LEU A C 1
ATOM 758 O O . LEU A 1 104 ? -8.838 -8.209 14.434 1.00 95.88 104 LEU A O 1
ATOM 762 N N . LEU A 1 105 ? -8.673 -9.572 16.212 1.00 96.00 105 LEU A N 1
ATOM 763 C CA . LEU A 1 105 ? -8.139 -10.699 15.445 1.00 96.00 105 LEU A CA 1
ATOM 764 C C . LEU A 1 105 ? -9.142 -11.183 14.390 1.00 96.00 105 LEU A C 1
ATOM 766 O O . LEU A 1 105 ? -8.753 -11.411 13.249 1.00 96.00 105 LEU A O 1
ATOM 770 N N . ILE A 1 106 ? -10.435 -11.252 14.733 1.00 96.44 106 ILE A N 1
ATOM 771 C CA . ILE A 1 106 ? -11.496 -11.574 13.765 1.00 96.44 106 ILE A CA 1
ATOM 772 C C . ILE A 1 106 ? -11.554 -10.522 12.649 1.00 96.44 106 ILE A C 1
ATOM 774 O O . ILE A 1 106 ? -11.655 -10.900 11.487 1.00 96.44 106 ILE A O 1
ATOM 778 N N . ILE A 1 107 ? -11.458 -9.223 12.964 1.00 96.50 107 ILE A N 1
ATOM 779 C CA . ILE A 1 107 ? -11.407 -8.155 11.949 1.00 96.50 107 ILE A CA 1
ATOM 780 C C . ILE A 1 107 ? -10.238 -8.390 10.990 1.00 96.50 107 ILE A C 1
ATOM 782 O O . ILE A 1 107 ? -10.445 -8.377 9.780 1.00 96.50 107 ILE A O 1
ATOM 786 N N . TYR A 1 108 ? -9.034 -8.650 11.506 1.00 95.50 108 TYR A N 1
ATOM 787 C CA . TYR A 1 108 ? -7.875 -8.944 10.660 1.00 95.50 108 TYR A CA 1
ATOM 788 C C . TYR A 1 108 ? -8.105 -10.173 9.780 1.00 95.50 108 TYR A C 1
ATOM 790 O O . TYR A 1 108 ? -7.826 -10.124 8.590 1.00 95.50 108 TYR A O 1
ATOM 798 N N . SER A 1 109 ? -8.673 -11.254 10.316 1.00 95.00 109 SER A N 1
ATOM 799 C CA . SER A 1 109 ? -8.997 -12.433 9.509 1.00 95.00 109 SER A CA 1
ATOM 800 C C . SER A 1 109 ? -10.029 -12.131 8.418 1.00 95.00 109 SER A C 1
ATOM 802 O O . SER A 1 109 ? -9.847 -12.557 7.284 1.00 95.00 109 SER A O 1
ATOM 804 N N . VAL A 1 110 ? -11.085 -11.371 8.725 1.00 95.31 110 VAL A N 1
ATOM 805 C CA . VAL A 1 110 ? -12.124 -10.990 7.751 1.00 95.31 110 VAL A CA 1
ATOM 806 C C . VAL A 1 110 ? -11.539 -10.150 6.620 1.00 95.31 110 VAL A C 1
ATOM 808 O O . VAL A 1 110 ? -11.860 -10.391 5.461 1.00 95.31 110 VAL A O 1
ATOM 811 N N . LEU A 1 111 ? -10.657 -9.201 6.939 1.00 94.94 111 LEU A N 1
ATOM 812 C CA . LEU A 1 111 ? -10.028 -8.332 5.944 1.00 94.94 111 LEU A CA 1
ATOM 813 C C . LEU A 1 111 ? -9.061 -9.075 5.005 1.00 94.94 111 LEU A C 1
ATOM 815 O O . LEU A 1 111 ? -8.771 -8.566 3.927 1.00 94.94 111 LEU A O 1
ATOM 819 N N . LEU A 1 112 ? -8.590 -10.270 5.380 1.00 91.81 112 LEU A N 1
ATOM 820 C CA . LEU A 1 112 ? -7.758 -11.128 4.527 1.00 91.81 112 LEU A CA 1
ATOM 821 C C . LEU A 1 112 ? -8.576 -11.994 3.555 1.00 91.81 112 LEU A C 1
ATOM 823 O O . LEU A 1 112 ? -8.032 -12.479 2.565 1.00 91.81 112 LEU A O 1
ATOM 827 N N . LEU A 1 113 ? -9.867 -12.208 3.823 1.00 91.19 113 LEU A N 1
ATOM 828 C CA . LEU A 1 113 ? -10.724 -13.080 3.019 1.00 91.19 113 LEU A CA 1
ATOM 829 C C . LEU A 1 113 ? -11.438 -12.296 1.904 1.00 91.19 113 LEU A C 1
ATOM 831 O O . LEU A 1 113 ? -11.834 -11.147 2.119 1.00 91.19 113 LEU A O 1
ATOM 835 N N . PRO A 1 114 ? -11.666 -12.887 0.715 1.00 84.06 114 PRO A N 1
ATOM 836 C CA . PRO A 1 114 ? -12.538 -12.289 -0.294 1.00 84.06 114 PRO A CA 1
ATOM 837 C C . PRO A 1 114 ? -13.963 -12.033 0.248 1.00 84.06 114 PRO A C 1
ATOM 839 O O . PRO A 1 114 ? -14.468 -12.846 1.024 1.00 84.06 114 PRO A O 1
ATOM 842 N N . PRO A 1 115 ? -14.634 -10.931 -0.150 1.00 84.69 115 PRO A N 1
ATOM 843 C CA . PRO A 1 115 ? -14.180 -9.928 -1.117 1.00 84.69 115 PRO A CA 1
ATOM 844 C C . PRO A 1 115 ? -13.231 -8.874 -0.523 1.00 84.69 115 PRO A C 1
ATOM 846 O O . PRO A 1 115 ? -12.581 -8.166 -1.286 1.00 84.69 115 PRO A O 1
ATOM 849 N N . TYR A 1 116 ? -13.113 -8.769 0.807 1.00 87.25 116 TYR A N 1
ATOM 850 C CA . TYR A 1 116 ? -12.289 -7.742 1.454 1.00 87.25 116 TYR A CA 1
ATOM 851 C C . TYR A 1 116 ? -10.830 -7.825 1.024 1.00 87.25 116 TYR A C 1
ATOM 853 O O . TYR A 1 116 ? -10.276 -6.809 0.628 1.00 87.25 116 TYR A O 1
ATOM 861 N N . GLY A 1 117 ? -10.244 -9.023 0.996 1.00 83.38 117 GLY A N 1
ATOM 862 C CA . GLY A 1 117 ? -8.848 -9.231 0.601 1.00 83.38 117 GLY A CA 1
ATOM 863 C C . GLY A 1 117 ? -8.491 -8.708 -0.798 1.00 83.38 117 GLY A C 1
ATOM 864 O O . GLY A 1 117 ? -7.324 -8.436 -1.053 1.00 83.38 117 GLY A O 1
ATOM 865 N N . LEU A 1 118 ? -9.476 -8.506 -1.686 1.00 80.88 118 LEU A N 1
ATOM 866 C CA . LEU A 1 118 ? -9.254 -7.932 -3.020 1.00 80.88 118 LEU A CA 1
ATOM 867 C C . LEU A 1 118 ? -9.036 -6.414 -2.988 1.00 80.88 118 LEU A C 1
ATOM 869 O O . LEU A 1 118 ? -8.356 -5.875 -3.855 1.00 80.88 118 LEU A O 1
ATOM 873 N N . VAL A 1 119 ? -9.623 -5.727 -2.005 1.00 83.44 119 VAL A N 1
ATOM 874 C CA . VAL A 1 119 ? -9.598 -4.258 -1.881 1.00 83.44 119 VAL A CA 1
ATOM 875 C C . VAL A 1 119 ? -8.979 -3.781 -0.569 1.00 83.44 119 VAL A C 1
ATOM 877 O O . VAL A 1 119 ? -8.857 -2.580 -0.365 1.00 83.44 119 VAL A O 1
ATOM 880 N N . ALA A 1 120 ? -8.564 -4.688 0.321 1.00 80.56 120 ALA A N 1
ATOM 881 C CA . ALA A 1 120 ? -7.968 -4.403 1.628 1.00 80.56 120 ALA A CA 1
ATOM 882 C C . ALA A 1 120 ? -6.518 -3.921 1.528 1.00 80.56 120 ALA A C 1
ATOM 884 O O . ALA A 1 120 ? -5.640 -4.342 2.290 1.00 80.56 120 ALA A O 1
ATOM 885 N N . TRP A 1 121 ? -6.272 -2.973 0.624 1.00 81.31 121 TRP A N 1
ATOM 886 C CA . TRP A 1 121 ? -5.116 -2.111 0.746 1.00 81.31 121 TRP A CA 1
ATOM 887 C C . TRP A 1 121 ? -5.150 -1.430 2.115 1.00 81.31 121 TRP A C 1
ATOM 889 O O . TRP A 1 121 ? -6.207 -1.159 2.690 1.00 81.31 121 TRP A O 1
ATOM 899 N N . LEU A 1 122 ? -3.966 -1.138 2.644 1.00 92.38 122 LEU A N 1
ATOM 900 C CA . LEU A 1 122 ? -3.802 -0.455 3.925 1.00 92.38 122 LEU A CA 1
ATOM 901 C C . LEU A 1 122 ? -4.179 -1.305 5.156 1.00 92.38 122 LEU A C 1
ATOM 903 O O . LEU A 1 122 ? -4.618 -0.776 6.174 1.00 92.38 122 LEU A O 1
ATOM 907 N N . HIS A 1 123 ? -4.019 -2.630 5.091 1.00 93.94 123 HIS A N 1
ATOM 908 C CA . HIS A 1 123 ? -4.320 -3.517 6.216 1.00 93.94 123 HIS A CA 1
ATOM 909 C C . HIS A 1 123 ? -3.405 -3.226 7.438 1.00 93.94 123 HIS A C 1
ATOM 911 O O . HIS A 1 123 ? -2.192 -3.427 7.343 1.00 93.94 123 HIS A O 1
ATOM 917 N N . PRO A 1 124 ? -3.935 -2.845 8.625 1.00 93.06 124 PRO A N 1
ATOM 918 C CA . PRO A 1 124 ? -3.125 -2.452 9.795 1.00 93.06 124 PRO A CA 1
ATOM 919 C C . PRO A 1 124 ? -2.130 -3.505 10.294 1.00 93.06 124 PRO A C 1
ATOM 921 O O . PRO A 1 124 ? -1.052 -3.168 10.783 1.00 93.06 124 PRO A O 1
ATOM 924 N N . LEU A 1 125 ? -2.468 -4.790 10.136 1.00 92.31 125 LEU A N 1
ATOM 925 C CA . LEU A 1 125 ? -1.570 -5.912 10.436 1.00 92.31 125 LEU A CA 1
ATOM 926 C C . LEU A 1 125 ? -0.232 -5.840 9.680 1.00 92.31 125 LEU A C 1
ATOM 928 O O . LEU A 1 125 ? 0.778 -6.273 10.226 1.00 92.31 125 LEU A O 1
ATOM 932 N N . LEU A 1 126 ? -0.199 -5.262 8.472 1.00 90.44 126 LEU A N 1
ATOM 933 C CA . LEU A 1 126 ? 1.051 -5.063 7.731 1.00 90.44 126 LEU A CA 1
ATOM 934 C C . LEU A 1 126 ? 1.986 -4.103 8.473 1.00 90.44 126 LEU A C 1
ATOM 936 O O . LEU A 1 126 ? 3.183 -4.358 8.553 1.00 90.44 126 LEU A O 1
ATOM 940 N N . GLY A 1 127 ? 1.439 -3.045 9.079 1.00 88.38 127 GLY A N 1
ATOM 941 C CA . GLY A 1 127 ? 2.199 -2.168 9.967 1.00 88.38 127 GLY A CA 1
ATOM 942 C C . GLY A 1 127 ? 2.664 -2.898 11.224 1.00 88.38 127 GLY A C 1
ATOM 943 O O . GLY A 1 127 ? 3.831 -2.816 11.599 1.00 88.38 127 GLY A O 1
ATOM 944 N N . ALA A 1 128 ? 1.780 -3.684 11.841 1.00 85.94 128 ALA A N 1
ATOM 945 C CA . ALA A 1 128 ? 2.107 -4.423 13.058 1.00 85.94 128 ALA A CA 1
ATOM 946 C C . ALA A 1 128 ? 3.235 -5.449 12.839 1.00 85.94 128 ALA A C 1
ATOM 948 O O . ALA A 1 128 ? 4.108 -5.593 13.692 1.00 85.94 128 ALA A O 1
ATOM 949 N N . GLY A 1 129 ? 3.257 -6.118 11.683 1.00 85.44 129 GLY A N 1
ATOM 950 C CA . GLY A 1 129 ? 4.317 -7.058 11.313 1.00 85.44 129 GLY A CA 1
ATOM 951 C C . GLY A 1 129 ? 5.673 -6.405 11.036 1.00 85.44 129 GLY A C 1
ATOM 952 O O . GLY A 1 129 ? 6.699 -7.075 11.128 1.00 85.44 129 GLY A O 1
ATOM 953 N N . GLN A 1 130 ? 5.707 -5.106 10.731 1.00 85.56 130 GLN A N 1
ATOM 954 C CA . GLN A 1 130 ? 6.954 -4.369 10.506 1.00 85.56 130 GLN A CA 1
ATOM 955 C C . GLN A 1 130 ? 7.628 -3.896 11.801 1.00 85.56 130 GLN A C 1
ATOM 957 O O . GLN A 1 130 ? 8.777 -3.472 11.758 1.00 85.56 130 GLN A O 1
ATOM 962 N N . VAL A 1 131 ? 6.962 -4.006 12.957 1.00 76.31 131 VAL A N 1
ATOM 963 C CA . VAL A 1 131 ? 7.560 -3.670 14.264 1.00 76.31 131 VAL A CA 1
ATOM 964 C C . VAL A 1 131 ? 8.712 -4.623 14.625 1.00 76.31 131 VAL A C 1
ATOM 966 O O . VAL A 1 131 ? 9.622 -4.241 15.355 1.00 76.31 131 VAL A O 1
ATOM 969 N N . LEU A 1 132 ? 8.700 -5.851 14.094 1.00 77.19 132 LEU A N 1
ATOM 970 C CA . LEU A 1 132 ? 9.721 -6.880 14.328 1.00 77.19 132 LEU A CA 1
ATOM 971 C C . LEU A 1 132 ? 10.283 -7.401 12.992 1.00 77.19 132 LEU A C 1
ATOM 973 O O . LEU A 1 132 ? 9.941 -8.510 12.567 1.00 77.19 132 LEU A O 1
ATOM 977 N N . PRO A 1 133 ? 11.123 -6.624 12.288 1.00 71.94 133 PRO A N 1
ATOM 978 C CA . PRO A 1 133 ? 11.698 -7.070 11.027 1.00 71.94 133 PRO A CA 1
ATOM 979 C C . PRO A 1 133 ? 12.701 -8.209 11.242 1.00 71.94 133 PRO A C 1
ATOM 981 O O . PRO A 1 133 ? 13.334 -8.317 12.289 1.00 71.94 133 PRO A O 1
ATOM 984 N N . GLY A 1 134 ? 12.836 -9.076 10.236 1.00 73.38 134 GLY A N 1
ATOM 985 C CA . GLY A 1 134 ? 13.762 -10.219 10.249 1.00 73.38 134 GLY A CA 1
ATOM 986 C C . GLY A 1 134 ? 13.175 -11.538 10.765 1.00 73.38 134 GLY A C 1
ATOM 987 O O . GLY A 1 134 ? 13.764 -12.587 10.534 1.00 73.38 134 GLY A O 1
ATOM 988 N N . PHE A 1 135 ? 11.985 -11.524 11.374 1.00 78.44 135 PHE A N 1
ATOM 989 C CA . PHE A 1 135 ? 11.332 -12.729 11.914 1.00 78.44 135 PHE A CA 1
ATOM 990 C C . PHE A 1 135 ? 10.368 -13.426 10.933 1.00 78.44 135 PHE A C 1
ATOM 992 O O . PHE A 1 135 ? 9.660 -14.364 11.307 1.00 78.44 135 PHE A O 1
ATOM 999 N N . GLY A 1 136 ? 10.322 -12.985 9.671 1.00 83.38 136 GLY A N 1
ATOM 1000 C CA . GLY A 1 136 ? 9.460 -13.574 8.643 1.00 83.38 136 GLY A CA 1
ATOM 1001 C C . GLY A 1 136 ? 7.976 -13.587 9.057 1.00 83.38 136 GLY A C 1
ATOM 1002 O O . GLY A 1 136 ? 7.509 -12.625 9.663 1.00 83.38 136 GLY A O 1
ATOM 1003 N N . PRO A 1 137 ? 7.219 -14.668 8.788 1.00 86.25 137 PRO A N 1
ATOM 1004 C CA . PRO A 1 137 ? 5.796 -14.756 9.139 1.00 86.25 137 PRO A CA 1
ATOM 1005 C C . PRO A 1 137 ? 5.492 -14.606 10.639 1.00 86.25 137 PRO A C 1
ATOM 1007 O O . PRO A 1 137 ? 4.389 -14.194 11.002 1.00 86.25 137 PRO A O 1
ATOM 1010 N N . LEU A 1 138 ? 6.454 -14.907 11.522 1.00 89.44 138 LEU A N 1
ATOM 1011 C CA . LEU A 1 138 ? 6.269 -14.769 12.970 1.00 89.44 138 LEU A CA 1
ATOM 1012 C C . LEU A 1 138 ? 6.077 -13.307 13.388 1.00 89.44 138 LEU A C 1
ATOM 1014 O O . LEU A 1 138 ? 5.415 -13.051 14.395 1.00 89.44 138 LEU A O 1
ATOM 1018 N N . SER A 1 139 ? 6.589 -12.347 12.610 1.00 89.25 139 SER A N 1
ATOM 1019 C CA . SER A 1 139 ? 6.402 -10.926 12.906 1.00 89.25 139 SER A CA 1
ATOM 1020 C C . SER A 1 139 ? 4.933 -10.510 12.800 1.00 89.25 139 SER A C 1
ATOM 1022 O O . SER A 1 139 ? 4.462 -9.727 13.622 1.00 89.25 139 SER A O 1
ATOM 1024 N N . LEU A 1 140 ? 4.174 -11.087 11.860 1.00 90.12 140 LEU A N 1
ATOM 1025 C CA . LEU A 1 140 ? 2.735 -10.844 11.722 1.00 90.12 140 LEU A CA 1
ATOM 1026 C C . LEU A 1 140 ? 1.967 -11.388 12.928 1.00 90.12 140 LEU A C 1
ATOM 1028 O O . LEU A 1 140 ? 1.096 -10.702 13.457 1.00 90.12 140 LEU A O 1
ATOM 1032 N N . ILE A 1 141 ? 2.314 -12.590 13.401 1.00 92.12 141 ILE A N 1
ATOM 1033 C CA . ILE A 1 141 ? 1.680 -13.202 14.579 1.00 92.12 141 ILE A CA 1
ATOM 1034 C C . ILE A 1 141 ? 1.972 -12.365 15.829 1.00 92.12 141 ILE A C 1
ATOM 1036 O O . ILE A 1 141 ? 1.054 -12.025 16.578 1.00 92.12 141 ILE A O 1
ATOM 1040 N N . ALA A 1 142 ? 3.233 -11.981 16.035 1.00 91.25 142 ALA A N 1
ATOM 1041 C CA . ALA A 1 142 ? 3.632 -11.133 17.152 1.00 91.25 142 ALA A CA 1
ATOM 1042 C C . ALA A 1 142 ? 2.970 -9.746 17.080 1.00 91.25 142 ALA A C 1
ATOM 1044 O O . ALA A 1 142 ? 2.439 -9.266 18.079 1.00 91.25 142 ALA A O 1
ATOM 1045 N N . GLY A 1 143 ? 2.917 -9.130 15.897 1.00 92.12 143 GLY A N 1
ATOM 1046 C CA . GLY A 1 143 ? 2.230 -7.859 15.666 1.00 92.12 143 GLY A CA 1
ATOM 1047 C C . GLY A 1 143 ? 0.724 -7.938 15.941 1.00 92.12 143 GLY A C 1
ATOM 1048 O O . GLY A 1 143 ? 0.157 -7.047 16.580 1.00 92.12 143 GLY A O 1
ATOM 1049 N N . ALA A 1 144 ? 0.068 -9.026 15.530 1.00 93.75 144 ALA A N 1
ATOM 1050 C CA . ALA A 1 144 ? -1.332 -9.286 15.856 1.00 93.75 144 ALA A CA 1
ATOM 1051 C C . ALA A 1 144 ? -1.541 -9.408 17.374 1.00 93.75 144 ALA A C 1
ATOM 1053 O O . ALA A 1 144 ? -2.448 -8.782 17.920 1.00 93.75 144 ALA A O 1
ATOM 1054 N N . ALA A 1 145 ? -0.677 -10.150 18.072 1.00 93.94 145 ALA A N 1
ATOM 1055 C CA . ALA A 1 145 ? -0.748 -10.307 19.524 1.00 93.94 145 ALA A CA 1
ATOM 1056 C C . ALA A 1 145 ? -0.518 -8.977 20.267 1.00 93.94 145 ALA A C 1
ATOM 1058 O O . ALA A 1 145 ? -1.281 -8.641 21.174 1.00 93.94 145 ALA A O 1
ATOM 1059 N N . LEU A 1 146 ? 0.478 -8.187 19.851 1.00 92.75 146 LEU A N 1
ATOM 1060 C CA . LEU A 1 146 ? 0.781 -6.873 20.429 1.00 92.75 146 LEU A CA 1
ATOM 1061 C C . LEU A 1 146 ? -0.370 -5.885 20.232 1.00 92.75 146 LEU A C 1
ATOM 1063 O O . LEU A 1 146 ? -0.762 -5.201 21.176 1.00 92.75 146 LEU A O 1
ATOM 1067 N N . THR A 1 147 ? -0.951 -5.825 19.032 1.00 93.94 147 THR A N 1
ATOM 1068 C CA . THR A 1 147 ? -2.100 -4.943 18.765 1.00 93.94 147 THR A CA 1
ATOM 1069 C C . THR A 1 147 ? -3.365 -5.410 19.481 1.00 93.94 147 THR A C 1
ATOM 1071 O O . THR A 1 147 ? -4.109 -4.573 19.988 1.00 93.94 147 THR A O 1
ATOM 1074 N N . ALA A 1 148 ? -3.586 -6.720 19.620 1.00 94.62 148 ALA A N 1
ATOM 1075 C CA . ALA A 1 148 ? -4.681 -7.274 20.414 1.00 94.62 148 ALA A CA 1
ATOM 1076 C C . ALA A 1 148 ? -4.523 -6.952 21.912 1.00 94.62 148 ALA A C 1
ATOM 1078 O O . ALA A 1 148 ? -5.489 -6.554 22.566 1.00 94.62 148 ALA A O 1
ATOM 1079 N N . PHE A 1 149 ? -3.304 -7.045 22.451 1.00 94.25 149 PHE A N 1
ATOM 1080 C CA . PHE A 1 149 ? -3.002 -6.618 23.817 1.00 94.25 149 PHE A CA 1
ATOM 1081 C C . PHE A 1 149 ? -3.155 -5.098 23.993 1.00 94.25 149 PHE A C 1
ATOM 1083 O O . PHE A 1 149 ? -3.759 -4.639 24.961 1.00 94.25 149 PHE A O 1
ATOM 1090 N N . GLY A 1 150 ? -2.703 -4.300 23.025 1.00 94.06 150 GLY A N 1
ATOM 1091 C CA . GLY A 1 150 ? -2.934 -2.855 23.002 1.00 94.06 150 GLY A CA 1
ATOM 1092 C C . GLY A 1 150 ? -4.424 -2.503 22.993 1.00 94.06 150 GLY A C 1
ATOM 1093 O O . GLY A 1 150 ? -4.855 -1.642 23.754 1.00 94.06 150 GLY A O 1
ATOM 1094 N N . ALA A 1 151 ? -5.232 -3.219 22.208 1.00 94.12 151 ALA A N 1
ATOM 1095 C CA . ALA A 1 151 ? -6.685 -3.062 22.173 1.00 94.12 151 ALA A CA 1
ATOM 1096 C C . ALA A 1 151 ? -7.351 -3.412 23.514 1.00 94.12 151 ALA A C 1
ATOM 1098 O O . ALA A 1 151 ? -8.275 -2.720 23.940 1.00 94.12 151 ALA A O 1
ATOM 1099 N N . TYR A 1 152 ? -6.865 -4.440 24.219 1.00 94.12 152 TYR A N 1
ATOM 1100 C CA . TYR A 1 152 ? -7.316 -4.751 25.579 1.00 94.12 152 TYR A CA 1
ATOM 1101 C C . TYR A 1 152 ? -7.100 -3.574 26.540 1.00 94.12 152 TYR A C 1
ATOM 1103 O O . TYR A 1 152 ? -8.019 -3.194 27.271 1.00 94.12 152 TYR A O 1
ATOM 1111 N N . LEU A 1 153 ? -5.899 -2.984 26.528 1.00 93.62 153 LEU A N 1
ATOM 1112 C CA . LEU A 1 153 ? -5.562 -1.839 27.377 1.00 93.62 153 LEU A CA 1
ATOM 1113 C C . LEU A 1 153 ? -6.370 -0.595 26.989 1.00 93.62 153 LEU A C 1
ATOM 1115 O O . LEU A 1 153 ? -6.952 0.051 27.859 1.00 93.62 153 LEU A O 1
ATOM 1119 N N . ALA A 1 154 ? -6.466 -0.308 25.690 1.00 93.06 154 ALA A N 1
ATOM 1120 C CA . ALA A 1 154 ? -7.219 0.813 25.135 1.00 93.06 154 ALA A CA 1
ATOM 1121 C C . ALA A 1 154 ? -8.707 0.771 25.508 1.00 93.06 154 ALA A C 1
ATOM 1123 O O . ALA A 1 154 ? -9.304 1.804 25.799 1.00 93.06 154 ALA A O 1
ATOM 1124 N N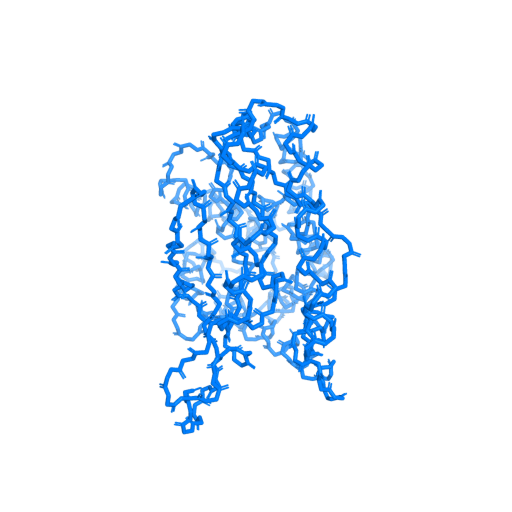 . GLN A 1 155 ? -9.307 -0.419 25.563 1.00 90.94 155 GLN A N 1
ATOM 1125 C CA . GLN A 1 155 ? -10.706 -0.561 25.956 1.00 90.94 155 GLN A CA 1
ATOM 1126 C C . GLN A 1 155 ? -10.943 -0.232 27.441 1.00 90.94 155 GLN A C 1
ATOM 1128 O O . GLN A 1 155 ? -12.011 0.267 27.801 1.00 90.94 155 GLN A O 1
ATOM 1133 N N . ARG A 1 156 ? -9.968 -0.517 28.315 1.00 90.44 156 ARG A N 1
ATOM 1134 C CA . ARG A 1 156 ? -10.049 -0.231 29.761 1.00 90.44 156 ARG A CA 1
ATOM 1135 C C . ARG A 1 156 ? -9.666 1.194 30.116 1.00 90.44 156 ARG A C 1
ATOM 1137 O O . ARG A 1 156 ? -10.210 1.748 31.066 1.00 90.44 156 ARG A O 1
ATOM 1144 N N . HIS A 1 157 ? -8.750 1.769 29.351 1.00 91.38 157 HIS A N 1
ATOM 1145 C CA . HIS A 1 157 ? -8.230 3.112 29.558 1.00 91.38 157 HIS A CA 1
ATOM 1146 C C . HIS A 1 157 ? -8.392 3.938 28.272 1.00 91.38 157 HIS A C 1
ATOM 1148 O O . HIS A 1 157 ? -7.401 4.350 27.676 1.00 91.38 157 HIS A O 1
ATOM 1154 N N . PRO A 1 158 ? -9.633 4.192 27.814 1.00 90.38 158 PRO A N 1
ATOM 1155 C CA . PRO A 1 158 ? -9.864 4.885 26.545 1.00 90.38 158 PRO A CA 1
ATOM 1156 C C . PRO A 1 158 ? -9.282 6.304 26.536 1.00 90.38 158 PRO A C 1
ATOM 1158 O O . PRO A 1 158 ? -8.823 6.771 25.496 1.00 90.38 158 PRO A O 1
ATOM 1161 N N . ASP A 1 159 ? -9.232 6.966 27.694 1.00 91.44 159 ASP A N 1
ATOM 1162 C CA . ASP A 1 159 ? -8.717 8.333 27.817 1.00 91.44 159 ASP A CA 1
ATOM 1163 C C . ASP A 1 159 ? -7.184 8.417 27.684 1.00 91.44 159 ASP A C 1
ATOM 1165 O O . ASP A 1 159 ? -6.658 9.482 27.369 1.00 91.44 159 ASP A O 1
ATOM 1169 N N . SER A 1 160 ? -6.449 7.308 27.861 1.00 92.69 160 SER A N 1
ATOM 1170 C CA . SER A 1 160 ? -4.988 7.279 27.682 1.00 92.69 160 SER A CA 1
ATOM 1171 C C . SER A 1 160 ? -4.557 6.984 26.242 1.00 92.69 160 SER A C 1
ATOM 1173 O O . SER A 1 160 ? -3.385 7.162 25.906 1.00 92.69 160 SER A O 1
ATOM 1175 N N . VAL A 1 161 ? -5.482 6.576 25.366 1.00 94.00 161 VAL A N 1
ATOM 1176 C CA . VAL A 1 161 ? -5.169 6.170 23.986 1.00 94.00 161 VAL A CA 1
ATOM 1177 C C . VAL A 1 161 ? -4.516 7.269 23.147 1.00 94.00 161 VAL A C 1
ATOM 1179 O O . VAL A 1 161 ? -3.550 6.946 22.454 1.00 94.00 161 VAL A O 1
ATOM 1182 N N . PRO A 1 162 ? -4.941 8.548 23.201 1.00 94.00 162 PRO A N 1
ATOM 1183 C CA . PRO A 1 162 ? -4.254 9.607 22.463 1.00 94.00 162 PRO A CA 1
ATOM 1184 C C . PRO A 1 162 ? -2.782 9.745 22.863 1.00 94.00 162 PRO A C 1
ATOM 1186 O O . PRO A 1 162 ? -1.912 9.805 21.998 1.00 94.00 162 PRO A O 1
ATOM 1189 N N . ALA A 1 163 ? -2.498 9.723 24.169 1.00 94.38 163 ALA A N 1
ATOM 1190 C CA . ALA A 1 163 ? -1.135 9.801 24.685 1.00 94.38 163 ALA A CA 1
ATOM 1191 C C . ALA A 1 163 ? -0.316 8.563 24.293 1.00 94.38 163 ALA A C 1
ATOM 1193 O O . ALA A 1 163 ? 0.815 8.696 23.830 1.00 94.38 163 ALA A O 1
ATOM 1194 N N . ALA A 1 164 ? -0.900 7.366 24.400 1.00 94.19 164 ALA A N 1
ATOM 1195 C CA . ALA A 1 164 ? -0.252 6.127 23.982 1.00 94.19 164 ALA A CA 1
ATOM 1196 C C . ALA A 1 164 ? 0.087 6.136 22.483 1.00 94.19 164 ALA A C 1
ATOM 1198 O O . ALA A 1 164 ? 1.198 5.775 22.109 1.00 94.19 164 ALA A O 1
ATOM 1199 N N . CYS A 1 165 ? -0.830 6.593 21.625 1.00 94.25 165 CYS A N 1
ATOM 1200 C CA . CYS A 1 165 ? -0.585 6.683 20.185 1.00 94.25 165 CYS A CA 1
ATOM 1201 C C . CYS A 1 165 ? 0.498 7.708 19.845 1.00 94.25 165 CYS A C 1
ATOM 1203 O O . CYS A 1 165 ? 1.294 7.455 18.947 1.00 94.25 165 CYS A O 1
AT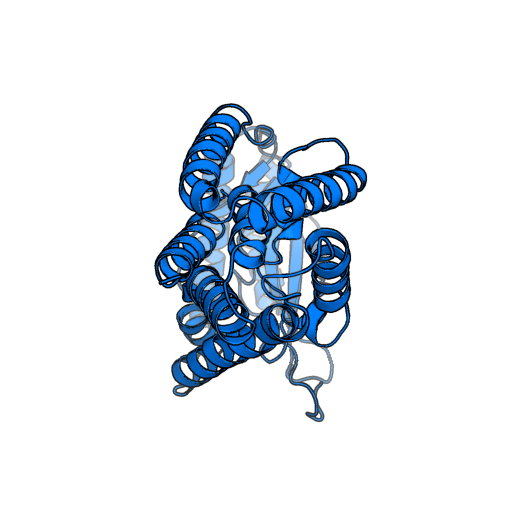OM 1205 N N . LEU A 1 166 ? 0.561 8.832 20.566 1.00 94.38 166 LEU A N 1
ATOM 1206 C CA . LEU A 1 166 ? 1.629 9.815 20.395 1.00 94.38 166 LEU A CA 1
ATOM 1207 C C . LEU A 1 166 ? 2.991 9.212 20.756 1.00 94.38 166 LEU A C 1
ATOM 1209 O O . LEU A 1 166 ? 3.911 9.253 19.944 1.00 94.38 166 LEU A O 1
ATOM 1213 N N . VAL A 1 167 ? 3.108 8.615 21.946 1.00 95.19 167 VAL A N 1
ATOM 1214 C CA . VAL A 1 167 ? 4.363 8.013 22.423 1.00 95.19 167 VAL A CA 1
ATOM 1215 C C . VAL A 1 167 ? 4.807 6.886 21.495 1.00 95.19 167 VAL A C 1
ATOM 1217 O O . VAL A 1 167 ? 5.937 6.900 21.014 1.00 95.19 167 VAL A O 1
ATOM 1220 N N . LE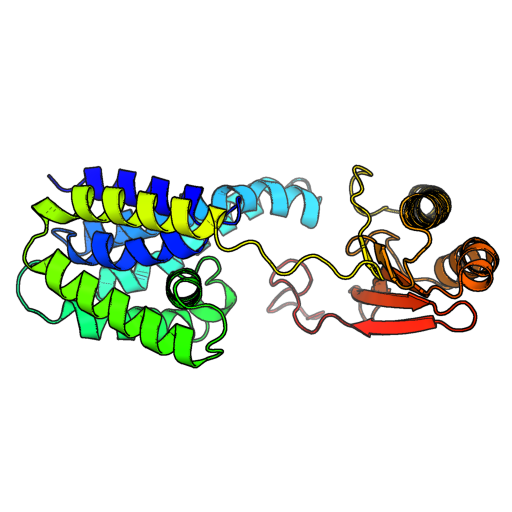U A 1 168 ? 3.913 5.945 21.180 1.00 93.62 168 LEU A N 1
ATOM 1221 C CA . LEU A 1 168 ? 4.222 4.839 20.276 1.00 93.62 168 LEU A CA 1
ATOM 1222 C C . LEU A 1 168 ? 4.544 5.339 18.866 1.00 93.62 168 LEU A C 1
ATOM 1224 O O . LEU A 1 168 ? 5.482 4.841 18.256 1.00 93.62 168 LEU A O 1
ATOM 1228 N N . GLY A 1 169 ? 3.821 6.338 18.358 1.00 90.62 169 GLY A N 1
ATOM 1229 C CA . GLY A 1 169 ? 4.095 6.946 17.058 1.00 90.62 169 GLY A CA 1
ATOM 1230 C C . GLY A 1 169 ? 5.495 7.557 16.986 1.00 90.62 169 GLY A C 1
ATOM 1231 O O . GLY A 1 169 ? 6.216 7.307 16.022 1.00 90.62 169 GLY A O 1
ATOM 1232 N N . VAL A 1 170 ? 5.916 8.282 18.027 1.00 90.62 170 VAL A N 1
ATOM 1233 C CA . VAL A 1 170 ? 7.280 8.827 18.139 1.00 90.62 170 VAL A CA 1
ATOM 1234 C C . VAL A 1 170 ? 8.312 7.703 18.230 1.00 90.62 170 VAL A C 1
ATOM 1236 O O . VAL A 1 170 ? 9.306 7.739 17.511 1.00 90.62 170 VAL A O 1
ATOM 1239 N N . CYS A 1 171 ? 8.074 6.673 19.047 1.00 90.19 171 CYS A N 1
ATOM 1240 C CA . CYS A 1 171 ? 8.971 5.519 19.135 1.00 90.19 171 CYS A CA 1
ATOM 1241 C C . CYS A 1 171 ? 9.129 4.804 17.787 1.00 90.19 171 CYS A C 1
ATOM 1243 O O . CYS A 1 171 ? 10.247 4.468 17.411 1.00 90.19 171 CYS A O 1
ATOM 1245 N N . LEU A 1 172 ? 8.037 4.602 17.045 1.00 88.44 172 LEU A N 1
ATOM 1246 C CA . LEU A 1 172 ? 8.063 3.988 15.716 1.00 88.44 172 LEU A CA 1
ATOM 1247 C C . LEU A 1 172 ? 8.793 4.869 14.698 1.00 88.44 172 LEU A C 1
ATOM 1249 O O . LEU A 1 172 ? 9.551 4.350 13.883 1.00 88.44 172 LEU A O 1
ATOM 1253 N N . ALA A 1 173 ? 8.609 6.189 14.761 1.00 85.00 173 ALA A N 1
ATOM 1254 C CA . ALA A 1 173 ? 9.337 7.129 13.915 1.00 85.00 173 ALA A CA 1
ATOM 1255 C C . ALA A 1 173 ? 10.847 7.069 14.184 1.00 85.00 173 ALA A C 1
ATOM 1257 O O . ALA A 1 173 ? 11.631 6.929 13.249 1.00 85.00 173 ALA A O 1
ATOM 1258 N N . LEU A 1 174 ? 11.251 7.100 15.457 1.00 85.25 174 LEU A N 1
ATOM 1259 C CA . LEU A 1 174 ? 12.653 6.986 15.860 1.00 85.25 174 LEU A CA 1
ATOM 1260 C C . LEU A 1 174 ? 13.244 5.629 15.467 1.00 85.25 174 LEU A C 1
ATOM 1262 O O . LEU A 1 174 ? 14.328 5.583 14.892 1.00 85.25 174 LEU A O 1
ATOM 1266 N N . ALA A 1 175 ? 12.520 4.534 15.701 1.00 83.00 175 ALA A N 1
ATOM 1267 C CA . ALA A 1 175 ? 12.939 3.205 15.266 1.00 83.00 175 ALA A CA 1
ATOM 1268 C C . ALA A 1 175 ? 13.165 3.169 13.747 1.00 83.00 175 ALA A C 1
ATOM 1270 O O . ALA A 1 175 ? 14.206 2.696 13.305 1.00 83.00 175 ALA A O 1
ATOM 1271 N N . GLY A 1 176 ? 12.266 3.763 12.956 1.00 77.00 176 GLY A N 1
ATOM 1272 C CA . GLY A 1 176 ? 12.422 3.882 11.504 1.00 77.00 176 GLY A CA 1
ATOM 1273 C C . GLY A 1 176 ? 13.677 4.646 11.064 1.00 77.00 176 GLY A C 1
ATOM 1274 O O . GLY A 1 176 ? 14.244 4.323 10.026 1.00 77.00 176 GLY A O 1
ATOM 1275 N N . THR A 1 177 ? 14.161 5.613 11.854 1.00 74.56 177 THR A N 1
ATOM 1276 C CA . THR A 1 177 ? 15.427 6.317 11.553 1.00 74.56 177 THR A CA 1
ATOM 1277 C C . THR A 1 177 ? 16.676 5.478 11.829 1.00 74.56 177 THR A C 1
ATOM 1279 O O . THR A 1 177 ? 17.695 5.664 11.171 1.00 74.56 177 THR A O 1
ATOM 1282 N N . VAL A 1 178 ? 16.609 4.543 12.781 1.00 73.00 178 VAL A N 1
ATOM 1283 C CA . VAL A 1 178 ? 17.736 3.665 13.147 1.00 73.00 178 VAL A CA 1
ATOM 1284 C C . VAL A 1 178 ? 17.751 2.407 12.278 1.00 73.00 178 VAL A C 1
ATOM 1286 O O . VAL A 1 178 ? 18.807 1.905 11.897 1.00 73.00 178 VAL A O 1
ATOM 1289 N N . MET A 1 179 ? 16.569 1.904 11.935 1.00 67.50 179 MET A N 1
ATOM 1290 C CA . MET A 1 179 ? 16.365 0.703 11.137 1.00 67.50 179 MET A CA 1
ATOM 1291 C C . MET A 1 179 ? 16.407 1.072 9.658 1.00 67.50 179 MET A C 1
ATOM 1293 O O . MET A 1 179 ? 15.390 1.095 8.970 1.00 67.50 179 MET A O 1
ATOM 1297 N N . SER A 1 180 ? 17.604 1.402 9.177 1.00 59.66 180 SER A N 1
ATOM 1298 C CA . SER A 1 180 ? 17.806 1.642 7.751 1.00 59.66 180 SER A CA 1
ATOM 1299 C C . SER A 1 180 ? 17.450 0.374 6.968 1.00 59.66 180 SER A C 1
ATOM 1301 O O . SER A 1 180 ? 17.870 -0.719 7.371 1.00 59.66 180 SER A O 1
ATOM 1303 N N . PRO A 1 181 ? 16.694 0.475 5.857 1.00 64.75 181 PRO A N 1
ATOM 1304 C CA . PRO A 1 181 ? 16.553 -0.653 4.949 1.00 64.75 181 PRO A CA 1
ATOM 1305 C C . PRO A 1 181 ? 17.952 -1.136 4.536 1.00 64.75 181 PRO A C 1
ATOM 1307 O O . PRO A 1 181 ? 18.881 -0.320 4.487 1.00 64.75 181 PRO A O 1
ATOM 1310 N N . PRO A 1 182 ? 18.132 -2.441 4.252 1.00 66.12 182 PRO A N 1
ATOM 1311 C CA . PRO A 1 182 ? 19.408 -2.946 3.767 1.00 66.12 182 PRO A CA 1
ATOM 1312 C C . PRO A 1 182 ? 19.882 -2.066 2.613 1.00 66.12 182 PRO A C 1
ATOM 1314 O O . PRO A 1 182 ? 19.096 -1.775 1.707 1.00 66.12 182 PRO A O 1
ATOM 1317 N N . ALA A 1 183 ? 21.136 -1.609 2.669 1.00 69.50 183 ALA A N 1
ATOM 1318 C CA . ALA A 1 183 ? 21.697 -0.811 1.592 1.00 69.50 183 ALA A CA 1
ATOM 1319 C C . ALA A 1 183 ? 21.483 -1.563 0.273 1.00 69.50 183 ALA A C 1
ATOM 1321 O O . ALA A 1 183 ? 21.790 -2.756 0.178 1.00 69.50 183 ALA A O 1
ATOM 1322 N N . ALA A 1 184 ? 20.901 -0.883 -0.719 1.00 72.94 184 ALA A N 1
ATOM 1323 C CA . ALA A 1 184 ? 20.713 -1.474 -2.033 1.00 72.94 184 ALA A CA 1
ATOM 1324 C C . ALA A 1 184 ? 22.072 -1.977 -2.531 1.00 72.94 184 ALA A C 1
ATOM 1326 O O . ALA A 1 184 ? 23.069 -1.257 -2.436 1.00 72.94 184 ALA A O 1
ATOM 1327 N N . SER A 1 185 ? 22.109 -3.218 -3.021 1.00 84.44 185 SER A N 1
ATOM 1328 C CA . SER A 1 185 ? 23.349 -3.811 -3.517 1.00 84.44 185 SER A CA 1
ATOM 1329 C C . SER A 1 185 ? 23.986 -2.874 -4.550 1.00 84.44 185 SER A C 1
ATOM 1331 O O . SER A 1 185 ? 23.272 -2.386 -5.434 1.00 84.44 185 SER A O 1
ATOM 1333 N N . PRO A 1 186 ? 25.305 -2.621 -4.474 1.00 85.62 186 PRO A N 1
ATOM 1334 C CA . PRO A 1 186 ? 25.988 -1.754 -5.433 1.00 85.62 186 PRO A CA 1
ATOM 1335 C C . PRO A 1 186 ? 25.864 -2.285 -6.870 1.00 85.62 186 PRO A C 1
ATOM 1337 O O . PRO A 1 186 ? 25.886 -1.512 -7.820 1.00 85.62 186 PRO A O 1
ATOM 1340 N N . LEU A 1 187 ? 25.598 -3.589 -7.022 1.00 92.12 187 LEU A N 1
ATOM 1341 C CA . LEU A 1 187 ? 25.366 -4.250 -8.304 1.00 92.12 187 LEU A CA 1
ATOM 1342 C C . LEU A 1 187 ? 24.041 -3.852 -8.980 1.00 92.12 187 LEU A C 1
ATOM 1344 O O . LEU A 1 187 ? 23.806 -4.260 -10.115 1.00 92.12 187 LEU A O 1
ATOM 1348 N N . TRP A 1 188 ? 23.170 -3.093 -8.309 1.00 93.50 188 TRP A N 1
ATOM 1349 C CA . TRP A 1 188 ? 21.866 -2.685 -8.830 1.00 93.50 188 TRP A CA 1
ATOM 1350 C C . TRP A 1 188 ? 21.757 -1.160 -8.960 1.00 93.50 188 TRP A C 1
ATOM 1352 O O . TRP A 1 188 ? 21.988 -0.390 -8.016 1.00 93.50 188 TRP A O 1
ATOM 1362 N N . ALA A 1 189 ? 21.321 -0.721 -10.137 1.00 93.69 189 ALA A N 1
ATOM 1363 C CA . ALA A 1 189 ? 21.007 0.664 -10.445 1.00 93.69 189 ALA A CA 1
ATOM 1364 C C . ALA A 1 189 ? 19.517 0.797 -10.792 1.00 93.69 189 ALA A C 1
ATOM 1366 O O . ALA A 1 189 ? 19.062 0.348 -11.840 1.00 93.69 189 ALA A O 1
ATOM 1367 N N . GLY A 1 190 ? 18.743 1.405 -9.891 1.00 92.12 190 GLY A N 1
ATOM 1368 C CA . GLY A 1 190 ? 17.352 1.770 -10.157 1.00 92.12 190 GLY A CA 1
ATOM 1369 C C . GLY A 1 190 ? 17.267 3.136 -10.833 1.00 92.12 190 GLY A C 1
ATOM 1370 O O . GLY A 1 190 ? 17.894 4.089 -10.368 1.00 92.12 190 GLY A O 1
ATOM 1371 N N . VAL A 1 191 ? 16.483 3.237 -11.904 1.00 92.88 191 VAL A N 1
ATOM 1372 C CA . VAL A 1 191 ? 16.258 4.483 -12.642 1.00 92.88 191 VAL A CA 1
ATOM 1373 C C . VAL A 1 191 ? 14.942 5.116 -12.193 1.00 92.88 191 VAL A C 1
ATOM 1375 O O . VAL A 1 191 ? 13.864 4.573 -12.428 1.00 92.88 191 VAL A O 1
ATOM 1378 N N . ALA A 1 192 ? 15.020 6.301 -11.587 1.00 89.62 192 ALA A N 1
ATOM 1379 C CA . ALA A 1 192 ? 13.852 7.135 -11.327 1.00 89.62 192 ALA A CA 1
ATOM 1380 C C . ALA A 1 192 ? 13.608 8.064 -12.523 1.00 89.62 192 ALA A C 1
ATOM 1382 O O . ALA A 1 192 ? 14.460 8.883 -12.863 1.00 89.62 192 ALA A O 1
ATOM 1383 N N . THR A 1 193 ? 12.442 7.953 -13.160 1.00 87.69 193 THR A N 1
ATOM 1384 C CA . THR A 1 193 ? 12.114 8.746 -14.352 1.00 87.69 193 THR A CA 1
ATOM 1385 C C . THR A 1 193 ? 10.986 9.734 -14.065 1.00 87.69 193 THR A C 1
ATOM 1387 O O . THR A 1 193 ? 9.973 9.351 -13.487 1.00 87.69 193 THR A O 1
ATOM 1390 N N . ALA A 1 194 ? 11.111 10.976 -14.535 1.00 86.81 194 ALA A N 1
ATOM 1391 C CA . ALA A 1 194 ? 10.051 11.996 -14.494 1.00 86.81 194 ALA A CA 1
ATOM 1392 C C . ALA A 1 194 ? 9.427 12.200 -15.886 1.00 86.81 194 ALA A C 1
ATOM 1394 O O . ALA A 1 194 ? 9.207 13.310 -16.361 1.00 86.81 194 ALA A O 1
ATOM 1395 N N . ASP A 1 195 ? 9.228 11.091 -16.587 1.00 85.56 195 ASP A N 1
ATOM 1396 C CA . ASP A 1 195 ? 9.153 11.046 -18.042 1.00 85.56 195 ASP A CA 1
ATOM 1397 C C . ASP A 1 195 ? 7.727 11.102 -18.610 1.00 85.56 195 ASP A C 1
ATOM 1399 O O . ASP A 1 195 ? 7.536 10.968 -19.823 1.00 85.56 195 ASP A O 1
ATOM 1403 N N . GLY A 1 196 ? 6.749 11.312 -17.729 1.00 84.56 196 GLY A N 1
ATOM 1404 C CA . GLY A 1 196 ? 5.323 11.317 -18.025 1.00 84.56 196 GLY A CA 1
ATOM 1405 C C . GLY A 1 196 ? 4.690 9.927 -17.960 1.00 84.56 196 GLY A C 1
ATOM 1406 O O . GLY A 1 196 ? 5.267 8.984 -17.424 1.00 84.56 196 GLY A O 1
ATOM 1407 N N . ARG A 1 197 ? 3.474 9.833 -18.504 1.00 81.75 197 ARG A N 1
ATOM 1408 C CA . ARG A 1 197 ? 2.691 8.595 -18.592 1.00 81.75 197 ARG A CA 1
ATOM 1409 C C . ARG A 1 197 ? 3.307 7.578 -19.559 1.00 81.75 197 ARG A C 1
ATOM 1411 O O . ARG A 1 197 ? 4.191 7.911 -20.359 1.00 81.75 197 ARG A O 1
ATOM 1418 N N . GLU A 1 198 ? 2.791 6.354 -19.490 1.00 84.50 198 GLU A N 1
ATOM 1419 C CA . GLU A 1 198 ? 3.040 5.311 -20.484 1.00 84.50 198 GLU A CA 1
ATOM 1420 C C . GLU A 1 198 ? 2.782 5.861 -21.901 1.00 84.50 198 GLU A C 1
ATOM 1422 O O . GLU A 1 198 ? 1.748 6.511 -22.117 1.00 84.50 198 GLU A O 1
ATOM 1427 N N . PRO A 1 199 ? 3.725 5.677 -22.845 1.00 85.88 199 PRO A N 1
ATOM 1428 C CA . PRO A 1 199 ? 3.593 6.217 -24.192 1.00 85.88 199 PRO A CA 1
ATOM 1429 C C . PRO A 1 199 ? 2.381 5.614 -24.911 1.00 85.88 199 PRO A C 1
ATOM 1431 O O . PRO A 1 199 ? 2.198 4.399 -24.928 1.00 85.88 199 PRO A O 1
ATOM 1434 N N . ARG A 1 200 ? 1.563 6.469 -25.534 1.00 81.00 200 ARG A N 1
ATOM 1435 C CA . ARG A 1 200 ? 0.397 6.061 -26.327 1.00 81.00 200 ARG A CA 1
ATOM 1436 C C . ARG A 1 200 ? 0.666 6.318 -27.804 1.00 81.00 200 ARG A C 1
ATOM 1438 O O . ARG A 1 200 ? 0.610 7.448 -28.282 1.00 81.00 200 ARG A O 1
ATOM 1445 N N . GLY A 1 201 ? 0.912 5.239 -28.538 1.00 82.50 201 GLY A N 1
ATOM 1446 C CA . GLY A 1 201 ? 1.144 5.280 -29.977 1.00 82.50 201 GLY A CA 1
ATOM 1447 C C . GLY A 1 201 ? 2.611 5.463 -30.365 1.00 82.50 201 GLY A C 1
ATOM 1448 O O . GLY A 1 201 ? 3.482 5.793 -29.562 1.00 82.50 201 GLY A O 1
ATOM 1449 N N . LEU A 1 202 ? 2.874 5.241 -31.652 1.00 83.75 202 LEU A N 1
ATOM 1450 C CA . LEU A 1 202 ? 4.215 4.964 -32.166 1.00 83.75 202 LEU A CA 1
ATOM 1451 C C . LEU A 1 202 ? 5.237 6.086 -31.915 1.00 83.75 202 LEU A C 1
ATOM 1453 O O . LEU A 1 202 ? 6.390 5.803 -31.606 1.00 83.75 202 LEU A O 1
ATOM 1457 N N . MET A 1 203 ? 4.843 7.356 -32.054 1.00 85.50 203 MET A N 1
ATOM 1458 C CA . MET A 1 203 ? 5.785 8.475 -31.907 1.00 85.50 203 MET A CA 1
ATOM 1459 C C . MET A 1 203 ? 6.283 8.611 -30.462 1.00 85.50 203 MET A C 1
ATOM 1461 O O . MET A 1 203 ? 7.478 8.792 -30.233 1.00 85.50 203 MET A O 1
ATOM 1465 N N . GLU A 1 204 ? 5.380 8.487 -29.484 1.00 87.62 204 GLU A N 1
ATOM 1466 C CA . GLU A 1 204 ? 5.739 8.537 -28.065 1.00 87.62 204 GLU A CA 1
ATOM 1467 C C . GLU A 1 204 ? 6.607 7.330 -27.673 1.00 87.62 204 GLU A C 1
ATOM 1469 O O . GLU A 1 204 ? 7.588 7.494 -26.945 1.00 87.62 204 GLU A O 1
ATOM 1474 N N . GLU A 1 205 ? 6.303 6.140 -28.209 1.00 88.62 205 GLU A N 1
ATOM 1475 C CA . GLU A 1 205 ? 7.091 4.917 -27.999 1.00 88.62 205 GLU A CA 1
ATOM 1476 C C . GLU A 1 205 ? 8.527 5.060 -28.534 1.00 88.62 205 GLU A C 1
ATOM 1478 O O . GLU A 1 205 ? 9.488 4.761 -27.826 1.00 88.62 205 GLU A O 1
ATOM 1483 N N . VAL A 1 206 ? 8.711 5.595 -29.745 1.00 88.31 206 VAL A N 1
ATOM 1484 C CA . VAL A 1 206 ? 10.050 5.789 -30.332 1.00 88.31 206 VAL A CA 1
ATOM 1485 C C . VAL A 1 206 ? 10.891 6.763 -29.505 1.00 88.31 206 VAL A C 1
ATOM 1487 O O . VAL A 1 206 ? 12.053 6.476 -29.209 1.00 88.31 206 VAL A O 1
ATOM 1490 N N . VAL A 1 207 ? 10.308 7.886 -29.069 1.00 90.62 207 VAL A N 1
ATOM 1491 C CA . VAL A 1 207 ? 10.990 8.837 -28.172 1.00 90.62 207 VAL A CA 1
ATOM 1492 C C . VAL A 1 207 ? 11.379 8.156 -26.857 1.00 90.62 207 VAL A C 1
ATOM 1494 O O . VAL A 1 207 ? 12.459 8.406 -26.311 1.00 90.62 207 VAL A O 1
ATOM 1497 N N . ARG A 1 208 ? 10.521 7.267 -26.348 1.00 92.06 208 ARG A N 1
ATOM 1498 C CA . ARG A 1 208 ? 10.774 6.509 -25.124 1.00 92.06 208 ARG A CA 1
ATOM 1499 C C . ARG A 1 208 ? 11.936 5.526 -25.272 1.00 92.06 208 ARG A C 1
ATOM 1501 O O . ARG A 1 208 ? 12.702 5.374 -24.322 1.00 92.06 208 ARG A O 1
ATOM 1508 N N . TYR A 1 209 ? 12.139 4.912 -26.437 1.00 92.75 209 TYR A N 1
ATOM 1509 C CA . TYR A 1 209 ? 13.273 4.004 -26.660 1.00 92.75 209 TYR A CA 1
ATOM 1510 C C . TYR A 1 209 ? 14.619 4.730 -26.560 1.00 92.75 209 TYR A C 1
ATOM 1512 O O . TYR A 1 209 ? 15.513 4.265 -25.857 1.00 92.75 209 TYR A O 1
ATOM 1520 N N . SER A 1 210 ? 14.748 5.916 -27.163 1.00 91.00 210 SER A N 1
ATOM 1521 C CA . SER A 1 210 ? 15.970 6.726 -27.035 1.00 91.00 210 SER A CA 1
ATOM 1522 C C . SER A 1 210 ? 16.214 7.189 -25.595 1.00 91.00 210 SER A C 1
ATOM 1524 O O . SER A 1 210 ? 17.348 7.215 -25.122 1.00 91.00 210 SER A O 1
ATOM 1526 N N . LYS A 1 211 ? 15.150 7.520 -24.853 1.00 93.75 211 LYS A N 1
ATOM 1527 C CA . LYS A 1 211 ? 15.268 7.832 -23.421 1.00 93.75 211 LYS A CA 1
ATOM 1528 C C . LYS A 1 211 ? 15.681 6.613 -22.596 1.00 93.75 211 LYS A C 1
ATOM 1530 O O . LYS A 1 211 ? 16.467 6.766 -21.670 1.00 93.75 211 LYS A O 1
ATOM 1535 N N . THR A 1 212 ? 15.204 5.421 -22.956 1.00 93.81 212 THR A N 1
ATOM 1536 C CA . THR A 1 212 ? 15.592 4.153 -22.315 1.00 93.81 212 THR A CA 1
ATOM 1537 C C . THR A 1 212 ? 17.101 3.950 -22.392 1.00 93.81 212 THR A C 1
ATOM 1539 O O . THR A 1 212 ? 17.737 3.727 -21.367 1.00 93.81 212 THR A O 1
ATOM 1542 N N . GLU A 1 213 ? 17.684 4.097 -23.584 1.00 94.25 213 GLU A N 1
ATOM 1543 C CA . GLU A 1 213 ? 19.135 4.011 -23.786 1.00 94.25 213 GLU A CA 1
ATOM 1544 C C . GLU A 1 213 ? 19.884 5.017 -22.909 1.00 94.25 213 GLU A C 1
ATOM 1546 O O . GLU A 1 213 ? 20.808 4.648 -22.182 1.00 94.25 213 GLU A O 1
ATOM 1551 N N . LYS A 1 214 ? 19.445 6.282 -22.930 1.00 94.50 214 LYS A N 1
ATOM 1552 C CA . LYS A 1 214 ? 20.058 7.341 -22.129 1.00 94.50 214 LYS A CA 1
ATOM 1553 C C . LYS A 1 214 ? 20.036 7.010 -20.636 1.00 94.50 214 LYS A C 1
ATOM 1555 O O . LYS A 1 214 ? 21.065 7.119 -19.983 1.00 94.50 214 LYS A O 1
ATOM 1560 N N . HIS A 1 215 ? 18.893 6.579 -20.106 1.00 95.25 215 HIS A N 1
ATOM 1561 C CA . HIS A 1 215 ? 18.761 6.217 -18.693 1.00 95.25 215 HIS A CA 1
ATOM 1562 C C . HIS A 1 215 ? 19.656 5.045 -18.303 1.00 95.25 215 HIS A C 1
ATOM 1564 O O . HIS A 1 215 ? 20.253 5.070 -17.230 1.00 95.25 215 HIS A O 1
ATOM 1570 N N . VAL A 1 216 ? 19.779 4.036 -19.170 1.00 94.25 216 VAL A N 1
ATOM 1571 C CA . VAL A 1 216 ? 20.673 2.894 -18.935 1.00 94.25 216 VAL A CA 1
ATOM 1572 C C . VAL A 1 216 ? 22.131 3.343 -18.911 1.00 94.25 216 VAL A C 1
ATOM 1574 O O . VAL A 1 216 ? 22.860 3.005 -17.981 1.00 94.25 216 VAL A O 1
ATOM 1577 N N . LEU A 1 217 ? 22.548 4.150 -19.886 1.00 93.81 217 LEU A N 1
ATOM 1578 C CA . LEU A 1 217 ? 23.900 4.703 -19.947 1.00 93.81 217 LEU A CA 1
ATOM 1579 C C . LEU A 1 217 ? 24.224 5.579 -18.736 1.00 93.81 217 LEU A C 1
ATOM 1581 O O . LEU A 1 217 ? 25.284 5.423 -18.133 1.00 93.81 217 LEU A O 1
ATOM 1585 N N . ASP A 1 218 ? 23.324 6.490 -18.371 1.00 94.62 218 ASP A N 1
ATOM 1586 C CA . ASP A 1 218 ? 23.513 7.390 -17.235 1.00 94.62 218 ASP A CA 1
ATOM 1587 C C . ASP A 1 218 ? 23.586 6.596 -15.918 1.00 94.62 218 ASP A C 1
ATOM 1589 O O . ASP A 1 218 ? 24.429 6.892 -15.069 1.00 94.62 218 ASP A O 1
ATOM 1593 N N . ALA A 1 219 ? 22.783 5.536 -15.772 1.00 93.62 219 ALA A N 1
ATOM 1594 C CA . ALA A 1 219 ? 22.819 4.645 -14.614 1.00 93.62 219 ALA A CA 1
ATOM 1595 C C . ALA A 1 219 ? 24.144 3.873 -14.498 1.00 93.62 219 ALA A C 1
ATOM 1597 O O . ALA A 1 219 ? 24.732 3.841 -13.416 1.00 93.62 219 ALA A O 1
ATOM 1598 N N . LEU A 1 220 ? 24.637 3.297 -15.599 1.00 92.19 220 LEU A N 1
ATOM 1599 C CA . LEU A 1 220 ? 25.914 2.569 -15.630 1.00 92.19 220 LEU A CA 1
ATOM 1600 C C . LEU A 1 220 ? 27.116 3.499 -15.419 1.00 92.19 220 LEU A C 1
ATOM 1602 O O . LEU A 1 220 ? 28.082 3.127 -14.763 1.00 92.19 220 LEU A O 1
ATOM 1606 N N . ARG A 1 221 ? 27.051 4.740 -15.911 1.00 91.94 221 ARG A N 1
ATOM 1607 C CA . ARG A 1 221 ? 28.090 5.752 -15.656 1.00 91.94 221 ARG A CA 1
ATOM 1608 C C . ARG A 1 221 ? 28.103 6.210 -14.204 1.00 91.94 221 ARG A C 1
ATOM 1610 O O . ARG A 1 221 ? 29.175 6.403 -13.638 1.00 91.94 221 ARG A O 1
ATOM 1617 N N . ALA A 1 222 ? 26.926 6.410 -13.613 1.00 92.12 222 ALA A N 1
ATOM 1618 C CA . ALA A 1 222 ? 26.798 6.822 -12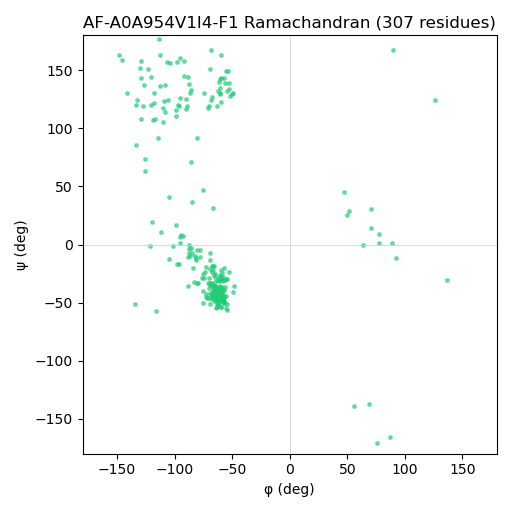.219 1.00 92.12 222 ALA A CA 1
ATOM 1619 C C . ALA A 1 222 ? 27.192 5.703 -11.242 1.00 92.12 222 ALA A C 1
ATOM 1621 O O . ALA A 1 222 ? 27.654 5.998 -10.141 1.00 92.12 222 ALA A O 1
ATOM 1622 N N . LYS A 1 223 ? 27.015 4.437 -11.642 1.00 91.50 223 LYS A N 1
ATOM 1623 C CA . LYS A 1 223 ? 27.411 3.245 -10.885 1.00 91.50 223 LYS A CA 1
ATOM 1624 C C . LYS A 1 223 ? 28.140 2.238 -11.786 1.00 91.50 223 LYS A C 1
ATOM 1626 O O . LYS A 1 223 ? 27.502 1.308 -12.283 1.00 91.50 223 LYS A O 1
ATOM 1631 N N . PRO A 1 224 ? 29.461 2.385 -11.976 1.00 88.69 224 PRO A N 1
ATOM 1632 C CA . PRO A 1 224 ? 30.248 1.496 -12.837 1.00 88.69 224 PRO A CA 1
ATOM 1633 C C . PRO A 1 224 ? 30.214 0.021 -12.414 1.00 88.69 224 PRO A C 1
ATOM 1635 O O . PRO A 1 224 ? 30.362 -0.870 -13.245 1.00 88.69 224 PRO A O 1
ATOM 1638 N N . GLU A 1 225 ? 30.014 -0.253 -11.126 1.00 91.88 225 GLU A N 1
ATOM 1639 C CA . GLU A 1 225 ? 29.890 -1.602 -10.575 1.00 91.88 225 GLU A CA 1
ATOM 1640 C C . GLU A 1 225 ? 28.494 -2.230 -10.742 1.00 91.88 225 GLU A C 1
ATOM 1642 O O . GLU A 1 225 ? 28.301 -3.400 -10.397 1.00 91.88 225 GLU A O 1
ATOM 1647 N N . ALA A 1 226 ? 27.513 -1.486 -11.267 1.00 92.69 226 ALA A N 1
ATOM 1648 C CA . ALA A 1 226 ? 26.170 -2.001 -11.488 1.00 92.69 226 ALA A CA 1
ATOM 1649 C C . ALA A 1 226 ? 26.161 -3.070 -12.589 1.00 92.69 226 ALA A C 1
ATOM 1651 O O . ALA A 1 226 ? 26.598 -2.849 -13.715 1.00 92.69 226 ALA A O 1
ATOM 1652 N N . LYS A 1 227 ? 25.595 -4.232 -12.264 1.00 93.88 227 LYS A N 1
ATOM 1653 C CA . LYS A 1 227 ? 25.372 -5.351 -13.188 1.00 93.88 227 LYS A CA 1
ATOM 1654 C C . LYS A 1 227 ? 23.905 -5.481 -13.597 1.00 93.88 227 LYS A C 1
ATOM 1656 O O . LYS A 1 227 ? 23.605 -6.193 -14.545 1.00 93.88 227 LYS A O 1
ATOM 1661 N N . ALA A 1 228 ? 22.996 -4.783 -12.918 1.00 94.56 228 ALA A N 1
ATOM 1662 C CA . ALA A 1 228 ? 21.571 -4.773 -13.218 1.00 94.56 228 ALA A CA 1
ATOM 1663 C C . ALA A 1 228 ? 21.033 -3.339 -13.240 1.00 94.56 228 ALA A C 1
ATOM 1665 O O . ALA A 1 228 ? 21.148 -2.619 -12.244 1.00 94.56 228 ALA A O 1
ATOM 1666 N N . VAL A 1 229 ? 20.402 -2.940 -14.344 1.00 95.75 229 VAL A N 1
ATOM 1667 C CA . VAL A 1 229 ? 19.710 -1.649 -14.466 1.00 95.75 229 VAL A CA 1
ATOM 1668 C C . VAL A 1 229 ? 18.206 -1.877 -14.497 1.00 95.75 229 VAL A C 1
ATOM 1670 O O . VAL A 1 229 ? 17.707 -2.604 -15.351 1.00 95.75 229 VAL A O 1
ATOM 1673 N N . VAL A 1 230 ? 17.472 -1.250 -13.580 1.00 95.62 230 VAL A N 1
ATOM 1674 C CA . VAL A 1 230 ? 16.022 -1.428 -13.427 1.00 95.62 230 VAL A CA 1
ATOM 1675 C C . VAL A 1 230 ? 15.292 -0.165 -13.849 1.00 95.62 230 VAL A C 1
ATOM 1677 O O . VAL A 1 230 ? 15.463 0.887 -13.229 1.00 95.62 230 VAL A O 1
ATOM 1680 N N . LEU A 1 231 ? 14.461 -0.279 -14.883 1.00 95.19 231 LEU A N 1
ATOM 1681 C CA . LEU A 1 231 ? 13.559 0.779 -15.325 1.00 95.19 231 LEU A CA 1
ATOM 1682 C C . LEU A 1 231 ? 12.150 0.613 -14.730 1.00 95.19 231 LEU A C 1
ATOM 1684 O O . LEU A 1 231 ? 11.793 -0.483 -14.290 1.00 95.19 231 LEU A O 1
ATOM 1688 N N . PRO A 1 232 ? 11.342 1.691 -14.716 1.00 92.12 232 PRO A N 1
ATOM 1689 C CA . PRO A 1 232 ? 9.979 1.653 -14.192 1.00 92.12 232 PRO A CA 1
ATOM 1690 C C . PRO A 1 232 ? 9.048 0.657 -14.899 1.00 92.12 232 PRO A C 1
ATOM 1692 O O . PRO A 1 232 ? 9.289 0.219 -16.027 1.00 92.12 232 PRO A O 1
ATOM 1695 N N . GLU A 1 233 ? 7.939 0.345 -14.226 1.00 88.94 233 GLU A N 1
ATOM 1696 C CA . GLU A 1 233 ? 6.831 -0.438 -14.779 1.00 88.94 233 GLU A CA 1
ATOM 1697 C C . GLU A 1 233 ? 6.211 0.255 -16.002 1.00 88.94 233 GLU A C 1
ATOM 1699 O O . GLU A 1 233 ? 6.113 1.482 -16.034 1.00 88.94 233 GLU A O 1
ATOM 1704 N N . ALA A 1 234 ? 5.813 -0.540 -17.006 1.00 84.62 234 ALA A N 1
ATOM 1705 C CA . ALA A 1 234 ? 5.179 -0.079 -18.249 1.00 84.62 234 ALA A CA 1
ATOM 1706 C C . ALA A 1 234 ? 5.918 1.082 -18.958 1.00 84.62 234 ALA A C 1
ATOM 1708 O O . ALA A 1 234 ? 5.326 1.852 -19.711 1.00 84.62 234 ALA A O 1
ATOM 1709 N N . TYR A 1 235 ? 7.231 1.225 -18.740 1.00 91.12 235 TYR A N 1
ATOM 1710 C CA . TYR A 1 235 ? 7.992 2.382 -19.206 1.00 91.12 235 TYR A CA 1
ATOM 1711 C C . TYR A 1 235 ? 8.000 2.514 -20.732 1.00 91.12 235 TYR A C 1
ATOM 1713 O O . TYR A 1 235 ? 7.806 3.616 -21.243 1.00 91.12 235 TYR A O 1
ATOM 1721 N N . VAL A 1 236 ? 8.212 1.409 -21.459 1.00 91.56 236 VAL A N 1
ATOM 1722 C CA . VAL A 1 236 ? 8.335 1.422 -22.932 1.00 91.56 236 VAL A CA 1
ATOM 1723 C C . VAL A 1 236 ? 7.003 1.294 -23.672 1.00 91.56 236 VAL A C 1
ATOM 1725 O O . VAL A 1 236 ? 7.000 1.334 -24.901 1.00 91.56 236 VAL A O 1
ATOM 1728 N N . GLY A 1 237 ? 5.889 1.170 -22.946 1.00 89.50 237 GLY A N 1
ATOM 1729 C CA . GLY A 1 237 ? 4.570 0.925 -23.521 1.00 89.50 237 GLY A CA 1
ATOM 1730 C C . GLY A 1 237 ? 4.443 -0.470 -24.128 1.00 89.50 237 GLY A C 1
ATOM 1731 O O . GLY A 1 237 ? 4.915 -1.460 -23.555 1.00 89.50 237 GLY A O 1
ATOM 1732 N N . THR A 1 238 ? 3.824 -0.548 -25.308 1.00 89.75 238 THR A N 1
ATOM 1733 C CA . THR A 1 238 ? 3.479 -1.819 -25.952 1.00 89.75 238 THR A CA 1
ATOM 1734 C C . THR A 1 238 ? 4.718 -2.588 -26.408 1.00 89.75 238 THR A C 1
ATOM 1736 O O . THR A 1 238 ? 5.515 -2.127 -27.230 1.00 89.75 238 THR A O 1
ATOM 1739 N N . TRP A 1 239 ? 4.849 -3.832 -25.956 1.00 91.69 239 TRP A N 1
ATOM 1740 C CA . TRP A 1 239 ? 5.905 -4.731 -26.392 1.00 91.69 239 TRP A CA 1
ATOM 1741 C C . TRP A 1 239 ? 5.565 -5.376 -27.739 1.00 91.69 239 TRP A C 1
ATOM 1743 O O . TRP A 1 239 ? 4.939 -6.435 -27.817 1.00 91.69 239 TRP A O 1
ATOM 1753 N N . ASN A 1 240 ? 6.003 -4.735 -28.820 1.00 88.06 240 ASN A N 1
ATOM 1754 C CA . ASN A 1 240 ? 5.868 -5.234 -30.187 1.00 88.06 240 ASN A CA 1
ATOM 1755 C C . ASN A 1 240 ? 7.240 -5.577 -30.811 1.00 88.06 240 ASN A C 1
ATOM 1757 O O . ASN A 1 240 ? 8.304 -5.397 -30.210 1.00 88.06 240 ASN A O 1
ATOM 1761 N N . LEU A 1 241 ? 7.238 -6.097 -32.043 1.00 88.81 241 LEU A N 1
ATOM 1762 C CA . LEU A 1 241 ? 8.477 -6.467 -32.739 1.00 88.81 241 LEU A CA 1
ATOM 1763 C C . LEU A 1 241 ? 9.414 -5.265 -32.966 1.00 88.81 241 LEU A C 1
ATOM 1765 O O . LEU A 1 241 ? 10.635 -5.441 -32.952 1.00 88.81 241 LEU A O 1
ATOM 1769 N N . ASN A 1 242 ? 8.863 -4.061 -33.146 1.00 87.88 242 ASN A N 1
ATOM 1770 C CA . ASN A 1 242 ? 9.649 -2.839 -33.311 1.00 87.88 242 ASN A CA 1
ATOM 1771 C C . ASN A 1 242 ? 10.335 -2.465 -31.997 1.00 87.88 242 ASN A C 1
ATOM 1773 O O . ASN A 1 242 ? 11.543 -2.242 -32.011 1.00 87.88 242 ASN A O 1
ATOM 1777 N N . ALA A 1 243 ? 9.611 -2.508 -30.874 1.00 89.81 243 ALA A N 1
ATOM 1778 C CA . ALA A 1 243 ? 10.159 -2.310 -29.533 1.00 89.81 243 ALA A CA 1
ATOM 1779 C C . ALA A 1 243 ? 11.328 -3.267 -29.277 1.00 89.81 243 ALA A C 1
ATOM 1781 O O . ALA A 1 243 ? 12.438 -2.837 -28.963 1.00 89.81 243 ALA A O 1
ATOM 1782 N N . LYS A 1 244 ? 11.114 -4.568 -29.525 1.00 91.88 244 LYS A N 1
ATOM 1783 C CA . LYS A 1 244 ? 12.135 -5.608 -29.348 1.00 91.88 244 LYS A CA 1
ATOM 1784 C C . LYS A 1 244 ? 13.395 -5.331 -30.169 1.00 91.88 244 LYS A C 1
ATOM 1786 O O . LYS A 1 244 ? 14.502 -5.501 -29.663 1.00 91.88 244 LYS A O 1
ATOM 1791 N N . ARG A 1 245 ? 13.247 -4.948 -31.441 1.00 91.25 245 ARG A N 1
ATOM 1792 C CA . ARG A 1 245 ? 14.384 -4.692 -32.343 1.00 91.25 245 ARG A CA 1
ATOM 1793 C C . ARG A 1 245 ? 15.106 -3.391 -32.008 1.00 91.25 245 ARG A C 1
ATOM 1795 O O . ARG A 1 245 ? 16.332 -3.395 -31.953 1.00 91.25 245 ARG A O 1
ATOM 1802 N N . ALA A 1 246 ? 14.360 -2.315 -31.772 1.00 92.19 246 ALA A N 1
ATOM 1803 C CA . ALA A 1 246 ? 14.913 -1.009 -31.439 1.00 92.19 246 ALA A CA 1
ATOM 1804 C C . ALA A 1 246 ? 15.680 -1.070 -30.116 1.00 92.19 246 ALA A C 1
ATOM 1806 O O . ALA A 1 246 ? 16.868 -0.767 -30.087 1.00 92.19 246 ALA A O 1
ATOM 1807 N N . LEU A 1 247 ? 15.047 -1.560 -29.047 1.00 93.44 247 LEU A N 1
ATOM 1808 C CA . LEU A 1 247 ? 15.688 -1.671 -27.737 1.00 93.44 247 LEU A CA 1
ATOM 1809 C C . LEU A 1 247 ? 16.862 -2.646 -27.758 1.00 93.44 247 LEU A C 1
ATOM 1811 O O . LEU A 1 247 ? 17.877 -2.354 -27.141 1.00 93.44 247 LEU A O 1
ATOM 1815 N N . LYS A 1 248 ? 16.778 -3.753 -28.512 1.00 93.31 248 LYS A N 1
ATOM 1816 C CA . LYS A 1 248 ? 17.947 -4.613 -28.729 1.00 93.31 248 LYS A CA 1
ATOM 1817 C C . LYS A 1 248 ? 19.104 -3.800 -29.311 1.00 93.31 248 LYS A C 1
ATOM 1819 O O . LYS A 1 248 ? 20.166 -3.776 -28.714 1.00 93.31 248 LYS A O 1
ATOM 1824 N N . SER A 1 249 ? 18.890 -3.107 -30.429 1.00 92.81 249 SER A N 1
ATOM 1825 C CA . SER A 1 249 ? 19.948 -2.342 -31.103 1.00 92.81 249 SER A CA 1
ATOM 1826 C C . SER A 1 249 ? 20.551 -1.234 -30.236 1.00 92.81 249 SER A C 1
ATOM 1828 O O . SER A 1 249 ? 21.738 -0.955 -30.371 1.00 92.81 249 SER A O 1
ATOM 1830 N N . LEU A 1 250 ? 19.742 -0.585 -29.396 1.00 93.25 250 LEU A N 1
ATOM 1831 C CA . LEU A 1 250 ? 20.182 0.526 -28.548 1.00 93.25 250 LEU A CA 1
ATOM 1832 C C . LEU A 1 250 ? 20.898 0.043 -27.279 1.00 93.25 250 LEU A C 1
ATOM 1834 O O . LEU A 1 250 ? 21.816 0.695 -26.798 1.00 93.25 250 LEU A O 1
ATOM 1838 N N . LEU A 1 251 ? 20.489 -1.102 -26.728 1.00 93.88 251 LEU A N 1
ATOM 1839 C CA . LEU A 1 251 ? 21.002 -1.594 -25.449 1.00 93.88 251 LEU A CA 1
ATOM 1840 C C . LEU A 1 251 ? 22.143 -2.609 -25.590 1.00 93.88 251 LEU A C 1
ATOM 1842 O O . LEU A 1 251 ? 22.867 -2.820 -24.622 1.00 93.88 251 LEU A O 1
ATOM 1846 N N . ASP A 1 252 ? 22.337 -3.208 -26.769 1.00 93.25 252 ASP A N 1
ATOM 1847 C CA . ASP A 1 252 ? 23.338 -4.261 -27.002 1.00 93.25 252 ASP A CA 1
ATOM 1848 C C . ASP A 1 252 ? 24.749 -3.837 -26.588 1.00 93.25 252 ASP A C 1
ATOM 1850 O O . ASP A 1 252 ? 25.396 -4.457 -25.744 1.00 93.25 252 ASP A O 1
ATOM 1854 N N . LYS A 1 253 ? 25.210 -2.723 -27.160 1.00 90.06 253 LYS A N 1
ATOM 1855 C CA . LYS A 1 253 ? 26.545 -2.185 -26.926 1.00 90.06 253 LYS A CA 1
ATOM 1856 C C . LYS A 1 253 ? 26.756 -1.747 -25.470 1.00 90.06 253 LYS A C 1
ATOM 1858 O O . LYS A 1 253 ? 27.692 -2.250 -24.855 1.00 90.06 253 LYS A O 1
ATOM 1863 N N . PRO A 1 254 ? 25.920 -0.870 -24.878 1.00 89.56 254 PRO A N 1
ATOM 1864 C CA . PRO A 1 254 ? 26.180 -0.392 -23.523 1.00 89.56 254 PRO A CA 1
ATOM 1865 C C . PRO A 1 254 ? 26.134 -1.502 -22.471 1.00 89.56 254 PRO A C 1
ATOM 1867 O O . PRO A 1 254 ? 26.933 -1.480 -21.538 1.00 89.56 254 PRO A O 1
ATOM 1870 N N . LEU A 1 255 ? 25.238 -2.480 -22.619 1.00 92.19 255 LEU A N 1
ATOM 1871 C CA . LEU A 1 255 ? 25.118 -3.578 -21.661 1.00 92.19 255 LEU A CA 1
ATOM 1872 C C . LEU A 1 255 ? 26.239 -4.608 -21.804 1.00 92.19 255 LEU A C 1
ATOM 1874 O O . LEU A 1 255 ? 26.776 -5.047 -20.789 1.00 92.19 255 LEU A O 1
ATOM 1878 N N . SER A 1 256 ? 26.639 -4.952 -23.033 1.00 90.12 256 SER A N 1
ATOM 1879 C CA . SER A 1 256 ? 27.763 -5.872 -23.255 1.00 90.12 256 SER A CA 1
ATOM 1880 C C . SER A 1 256 ? 29.096 -5.292 -22.776 1.00 90.12 256 SER A C 1
ATOM 1882 O O . SER A 1 256 ? 29.867 -6.007 -22.143 1.00 90.12 256 SER A O 1
ATOM 1884 N N . GLU A 1 257 ? 29.342 -3.994 -22.986 1.00 89.50 257 GLU A N 1
ATOM 1885 C CA . GLU A 1 257 ? 30.562 -3.313 -22.519 1.00 89.50 257 GLU A CA 1
ATOM 1886 C C . GLU A 1 257 ? 30.703 -3.301 -20.986 1.00 89.50 257 GLU A C 1
ATOM 1888 O O . GLU A 1 257 ? 31.822 -3.316 -20.477 1.00 89.50 257 GLU A O 1
ATOM 1893 N N . HIS A 1 258 ? 29.590 -3.292 -20.245 1.00 88.44 258 HIS A N 1
ATOM 1894 C CA . HIS A 1 258 ? 29.584 -3.262 -18.773 1.00 88.44 258 HIS A CA 1
ATOM 1895 C C . HIS A 1 258 ? 29.307 -4.644 -18.143 1.00 88.44 258 HIS A C 1
ATOM 1897 O O . HIS A 1 258 ? 29.300 -4.787 -16.914 1.00 88.44 258 HIS A O 1
ATOM 1903 N N . GLU A 1 259 ? 29.090 -5.669 -18.977 1.00 91.12 259 GLU A N 1
ATOM 1904 C CA . GLU A 1 259 ? 28.587 -6.996 -18.593 1.00 91.12 259 GLU A CA 1
ATOM 1905 C C . GLU A 1 259 ? 27.359 -6.896 -17.668 1.00 91.12 259 GLU A C 1
ATOM 1907 O O . GLU A 1 259 ? 27.286 -7.532 -16.612 1.00 91.12 259 GLU A O 1
ATOM 1912 N N . ALA A 1 260 ? 26.423 -6.021 -18.032 1.00 93.50 260 ALA A N 1
ATOM 1913 C CA . ALA A 1 260 ? 25.219 -5.732 -17.269 1.00 93.50 260 ALA A CA 1
ATOM 1914 C C . ALA A 1 260 ? 23.967 -6.217 -18.010 1.00 93.50 260 ALA A C 1
ATOM 1916 O O . ALA A 1 260 ? 23.989 -6.448 -19.215 1.00 93.50 260 ALA A O 1
ATOM 1917 N N . PHE A 1 261 ? 22.849 -6.328 -17.300 1.00 94.81 261 PHE A N 1
ATOM 1918 C CA . PHE A 1 261 ? 21.541 -6.609 -17.885 1.00 94.81 261 PHE A CA 1
ATOM 1919 C C . PHE A 1 261 ? 20.529 -5.518 -17.529 1.00 94.81 261 PHE A C 1
ATOM 1921 O O . PHE A 1 261 ? 20.623 -4.868 -16.485 1.00 94.81 261 PHE A O 1
ATOM 1928 N N . ALA A 1 262 ? 19.548 -5.310 -18.406 1.00 95.69 262 ALA A N 1
ATOM 1929 C CA . ALA A 1 262 ? 18.478 -4.337 -18.211 1.00 95.69 262 ALA A CA 1
ATOM 1930 C C . ALA A 1 262 ? 17.148 -5.033 -17.917 1.00 95.69 262 ALA A C 1
ATOM 1932 O O . ALA A 1 262 ? 16.784 -6.011 -18.569 1.00 95.69 262 ALA A O 1
ATOM 1933 N N . LEU A 1 263 ? 16.408 -4.491 -16.955 1.00 96.19 263 LEU A N 1
ATOM 1934 C CA . LEU A 1 263 ? 15.037 -4.860 -16.639 1.00 96.19 263 LEU A CA 1
ATOM 1935 C C . LEU A 1 263 ? 14.127 -3.717 -17.087 1.00 96.19 263 LEU A C 1
ATOM 1937 O O . LEU A 1 263 ? 14.189 -2.616 -16.541 1.00 96.19 263 LEU A O 1
ATOM 1941 N N . VAL A 1 264 ? 13.289 -3.982 -18.082 1.00 95.06 264 VAL A N 1
ATOM 1942 C CA . VAL A 1 264 ? 12.440 -2.988 -18.739 1.00 95.06 264 VAL A CA 1
ATOM 1943 C C . VAL A 1 264 ? 10.975 -3.354 -18.521 1.00 95.06 264 VAL A C 1
ATOM 1945 O O . VAL A 1 264 ? 10.547 -4.438 -18.915 1.00 95.06 264 VAL A O 1
ATOM 1948 N N . GLY A 1 265 ? 10.191 -2.465 -17.911 1.00 93.44 265 GLY A N 1
ATOM 1949 C CA . GLY A 1 265 ? 8.742 -2.645 -17.815 1.00 93.44 265 GLY A CA 1
ATOM 1950 C C . GLY A 1 265 ? 8.054 -2.372 -19.153 1.00 93.44 265 GLY A C 1
ATOM 1951 O O . GLY A 1 265 ? 8.290 -1.325 -19.758 1.00 93.44 265 GLY A O 1
ATOM 1952 N N . ALA A 1 266 ? 7.196 -3.289 -19.600 1.00 92.62 266 ALA A N 1
ATOM 1953 C CA . ALA A 1 266 ? 6.449 -3.187 -20.853 1.00 92.62 266 ALA A CA 1
ATOM 1954 C C . ALA A 1 266 ? 5.055 -3.828 -20.740 1.00 92.62 266 ALA A C 1
ATOM 1956 O O . ALA A 1 266 ? 4.835 -4.701 -19.901 1.00 92.62 266 ALA A O 1
ATOM 1957 N N . ALA A 1 267 ? 4.137 -3.436 -21.621 1.00 90.38 267 ALA A N 1
ATOM 1958 C CA . ALA A 1 267 ? 2.820 -4.048 -21.762 1.00 90.38 267 ALA A CA 1
ATOM 1959 C C . ALA A 1 267 ? 2.835 -5.034 -22.940 1.00 90.38 267 ALA A C 1
ATOM 1961 O O . ALA A 1 267 ? 2.954 -4.627 -24.096 1.00 90.38 267 ALA A O 1
ATOM 1962 N N . VAL A 1 268 ? 2.745 -6.339 -22.683 1.00 90.62 268 VAL A N 1
ATOM 1963 C CA . VAL A 1 268 ? 2.775 -7.366 -23.734 1.00 90.62 268 VAL A CA 1
ATOM 1964 C C . VAL A 1 268 ? 1.348 -7.781 -24.106 1.00 90.62 268 VAL A C 1
ATOM 1966 O O . VAL A 1 268 ? 0.643 -8.307 -23.243 1.00 90.62 268 VAL A O 1
ATOM 1969 N N . PRO A 1 269 ? 0.912 -7.610 -25.369 1.00 88.00 269 PRO A N 1
ATOM 1970 C CA . PRO A 1 269 ? -0.423 -8.024 -25.801 1.00 88.00 269 PRO A CA 1
ATOM 1971 C C . PRO A 1 269 ? -0.692 -9.512 -25.541 1.00 88.00 269 PRO A C 1
ATOM 1973 O O . PRO A 1 269 ? 0.183 -10.356 -25.768 1.00 88.00 269 PRO A O 1
ATOM 1976 N N . ILE A 1 270 ? -1.900 -9.834 -25.077 1.00 85.06 270 ILE A N 1
ATOM 1977 C CA . ILE A 1 270 ? -2.361 -11.212 -24.884 1.00 85.06 270 ILE A CA 1
ATOM 1978 C C . ILE A 1 270 ? -3.026 -11.677 -26.181 1.00 85.06 270 ILE A C 1
ATOM 1980 O O . ILE A 1 270 ? -3.939 -11.034 -26.695 1.00 85.06 270 ILE A O 1
ATOM 1984 N N . GLU A 1 271 ? -2.557 -12.796 -26.732 1.00 81.81 271 GLU A N 1
ATOM 1985 C CA . GLU A 1 271 ? -3.080 -13.326 -27.991 1.00 81.81 271 GLU A CA 1
ATOM 1986 C C . GLU A 1 271 ? -4.576 -13.658 -27.871 1.00 81.81 271 GLU A C 1
ATOM 1988 O O . GLU A 1 271 ? -5.004 -14.325 -26.931 1.00 81.81 271 GLU A O 1
ATOM 1993 N N . GLY A 1 272 ? -5.375 -13.163 -28.820 1.00 78.75 272 GLY A N 1
ATOM 1994 C CA . GLY A 1 272 ? -6.827 -13.352 -28.822 1.00 78.75 272 GLY A CA 1
ATOM 1995 C C . GLY A 1 272 ? -7.607 -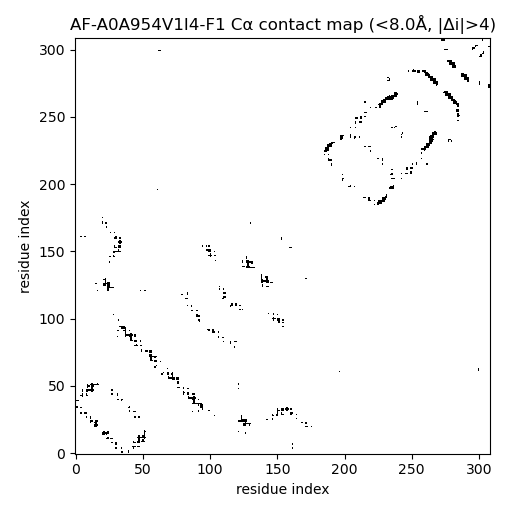12.452 -27.854 1.00 78.75 272 GLY A C 1
ATOM 1996 O O . GLY A 1 272 ? -8.806 -12.663 -27.702 1.00 78.75 272 GLY A O 1
ATOM 1997 N N . SER A 1 273 ? -6.972 -11.455 -27.226 1.00 78.69 273 SER A N 1
ATOM 1998 C CA . SER A 1 273 ? -7.621 -10.486 -26.332 1.00 78.69 273 SER A CA 1
ATOM 1999 C C . SER A 1 273 ? -7.270 -9.042 -26.709 1.00 78.69 273 SER A C 1
ATOM 2001 O O . SER A 1 273 ? -6.249 -8.773 -27.341 1.00 78.69 273 SER A O 1
ATOM 2003 N N . ALA A 1 274 ? -8.116 -8.095 -26.298 1.00 75.38 274 ALA A N 1
ATOM 2004 C CA . ALA A 1 274 ? -7.811 -6.664 -26.338 1.00 75.38 274 ALA A CA 1
ATOM 2005 C C . ALA A 1 274 ? -6.891 -6.214 -25.180 1.00 75.38 274 ALA A C 1
ATOM 2007 O O . ALA A 1 274 ? -6.493 -5.051 -25.126 1.00 75.38 274 ALA A O 1
ATOM 2008 N N . LEU A 1 275 ? -6.570 -7.117 -24.247 1.00 79.31 275 LEU A N 1
ATOM 2009 C CA . LEU A 1 275 ? -5.793 -6.833 -23.044 1.00 79.31 275 LEU A CA 1
ATOM 2010 C C . LEU A 1 275 ? -4.289 -7.060 -23.250 1.00 79.31 275 LEU A C 1
ATOM 2012 O O . LEU A 1 275 ? -3.844 -7.835 -24.101 1.00 79.31 275 LEU A O 1
ATOM 2016 N N . ALA A 1 276 ? -3.499 -6.408 -22.402 1.00 82.44 276 ALA A N 1
ATOM 2017 C CA . ALA A 1 276 ? -2.062 -6.609 -22.304 1.00 82.44 276 ALA A CA 1
ATOM 2018 C C . ALA A 1 276 ? -1.684 -7.063 -20.891 1.00 82.44 276 ALA A C 1
ATOM 2020 O O . ALA A 1 276 ? -2.272 -6.643 -19.896 1.00 82.44 276 ALA A O 1
ATOM 2021 N N . SER A 1 277 ? -0.684 -7.933 -20.811 1.00 85.69 277 SER A N 1
ATOM 2022 C CA . SER A 1 277 ? -0.043 -8.313 -19.562 1.00 85.69 277 SER A CA 1
ATOM 2023 C C . SER A 1 277 ? 1.064 -7.314 -19.246 1.00 85.69 277 SER A C 1
ATOM 2025 O O . SER A 1 277 ? 1.910 -7.040 -20.098 1.00 85.69 277 SER A O 1
ATOM 2027 N N . ASN A 1 278 ? 1.087 -6.793 -18.021 1.00 89.00 278 ASN A N 1
ATOM 2028 C CA . ASN A 1 278 ? 2.257 -6.069 -17.539 1.00 89.00 278 ASN A CA 1
ATOM 2029 C C . ASN A 1 278 ? 3.398 -7.062 -17.330 1.00 89.00 278 ASN A C 1
ATOM 2031 O O . ASN A 1 278 ? 3.296 -7.994 -16.528 1.00 89.00 278 ASN A O 1
ATOM 2035 N N . SER A 1 279 ? 4.490 -6.852 -18.055 1.00 91.31 279 SER A N 1
ATOM 2036 C CA . SER A 1 279 ? 5.619 -7.768 -18.095 1.00 91.31 279 SER A CA 1
ATOM 2037 C C . SER A 1 279 ? 6.925 -7.038 -17.840 1.00 91.31 279 SER A C 1
ATOM 2039 O O . SER A 1 279 ? 7.171 -5.921 -18.300 1.00 91.31 279 SER A O 1
ATOM 2041 N N . LEU A 1 280 ? 7.805 -7.728 -17.134 1.00 93.75 280 LEU A N 1
ATOM 2042 C CA . LEU A 1 280 ? 9.200 -7.376 -17.004 1.00 93.75 280 LEU A CA 1
ATOM 2043 C C . LEU A 1 280 ? 9.979 -8.057 -18.131 1.00 93.75 280 LEU A C 1
ATOM 2045 O O . LEU A 1 280 ? 10.055 -9.287 -18.197 1.00 93.75 280 LEU A O 1
ATOM 2049 N N . MET A 1 281 ? 10.567 -7.252 -19.005 1.00 95.00 281 MET A N 1
ATOM 2050 C CA . MET A 1 281 ? 11.439 -7.708 -20.079 1.00 95.00 281 MET A CA 1
ATOM 2051 C C . MET A 1 281 ? 12.890 -7.605 -19.616 1.00 95.00 281 MET A C 1
ATOM 2053 O O . MET A 1 281 ? 13.368 -6.522 -19.287 1.00 95.00 281 MET A O 1
ATOM 2057 N N . ILE A 1 282 ? 13.588 -8.734 -19.574 1.00 95.25 282 ILE A N 1
ATOM 2058 C CA . ILE A 1 282 ? 14.972 -8.832 -19.104 1.00 95.25 282 ILE A CA 1
ATOM 2059 C C . ILE A 1 282 ? 15.867 -9.015 -20.325 1.00 95.25 282 ILE A C 1
ATOM 2061 O O . ILE A 1 282 ? 15.649 -9.947 -21.099 1.00 95.25 282 ILE A O 1
ATOM 2065 N N . TYR A 1 283 ? 16.860 -8.147 -20.497 1.00 94.50 283 TYR A N 1
ATOM 2066 C CA . TYR A 1 283 ? 17.842 -8.242 -21.575 1.00 94.50 283 TYR A CA 1
ATOM 2067 C C . TYR A 1 283 ? 19.249 -8.367 -21.018 1.00 94.50 283 TYR A C 1
ATOM 2069 O O . TYR A 1 283 ? 19.713 -7.463 -20.327 1.00 94.50 283 TYR A O 1
ATOM 2077 N N . ASP A 1 284 ? 19.923 -9.465 -21.345 1.00 87.56 284 ASP A N 1
ATOM 2078 C CA . ASP A 1 284 ? 21.274 -9.802 -20.878 1.00 87.56 284 ASP A CA 1
ATOM 2079 C C . ASP A 1 284 ? 22.395 -9.372 -21.842 1.00 87.56 284 ASP A C 1
ATOM 2081 O O . ASP A 1 284 ? 23.550 -9.744 -21.656 1.00 87.56 284 ASP A O 1
ATOM 2085 N N . GLY A 1 285 ? 22.061 -8.610 -22.888 1.00 84.12 285 GLY A N 1
ATOM 2086 C CA . GLY A 1 285 ? 22.995 -8.269 -23.964 1.00 84.12 285 GLY A CA 1
ATOM 2087 C C . GLY A 1 285 ? 23.012 -9.275 -25.118 1.00 84.12 285 GLY A C 1
ATOM 2088 O O . GLY A 1 285 ? 23.766 -9.092 -26.065 1.00 84.12 285 GLY A O 1
ATOM 2089 N N . GLN A 1 286 ? 22.195 -10.333 -25.082 1.00 84.75 286 GLN A N 1
ATOM 2090 C CA . GLN A 1 286 ? 22.072 -11.294 -26.185 1.00 84.75 286 GLN A CA 1
ATOM 2091 C C . GLN A 1 286 ? 20.609 -11.632 -26.492 1.00 84.75 286 GLN A C 1
ATOM 2093 O O . GLN A 1 286 ? 20.157 -11.547 -27.650 1.00 84.75 286 GLN A O 1
ATOM 2098 N N . VAL A 1 287 ? 19.855 -12.006 -25.457 1.00 89.38 287 V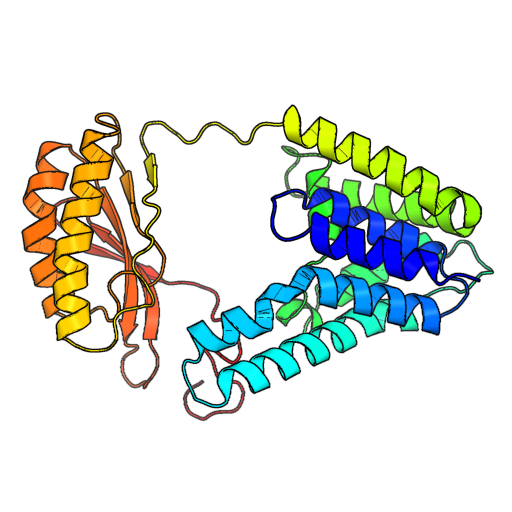AL A N 1
ATOM 2099 C CA . VAL A 1 287 ? 18.490 -12.523 -25.538 1.00 89.38 287 VAL A CA 1
ATOM 2100 C C . VAL A 1 287 ? 17.544 -11.796 -24.587 1.00 89.38 287 VAL A C 1
ATOM 2102 O O . VAL A 1 287 ? 17.918 -11.278 -23.541 1.00 89.38 287 VAL A O 1
ATOM 2105 N N . TRP A 1 288 ? 16.272 -11.757 -24.986 1.00 93.38 288 TRP A N 1
ATOM 2106 C CA . TRP A 1 288 ? 15.194 -11.242 -24.150 1.00 93.38 288 TRP A CA 1
ATOM 2107 C C . TRP A 1 288 ? 14.524 -12.394 -23.409 1.00 93.38 288 TRP A C 1
ATOM 2109 O O . TRP A 1 288 ? 14.027 -13.324 -24.048 1.00 93.38 288 TRP A O 1
ATOM 2119 N N . ALA A 1 289 ? 14.441 -12.288 -22.088 1.00 94.00 289 ALA A N 1
ATOM 2120 C CA . ALA A 1 289 ? 13.561 -13.085 -21.248 1.00 94.00 289 ALA A CA 1
ATOM 2121 C C . ALA A 1 289 ? 12.356 -12.244 -20.799 1.00 94.00 289 ALA A C 1
ATOM 2123 O O . ALA A 1 289 ? 12.404 -11.013 -20.780 1.00 94.00 289 ALA A O 1
ATOM 2124 N N . ARG A 1 290 ? 11.255 -12.915 -20.462 1.00 93.38 290 ARG A N 1
ATOM 2125 C CA . ARG A 1 290 ? 9.988 -12.293 -20.066 1.00 93.38 290 ARG A CA 1
ATOM 2126 C C . ARG A 1 290 ? 9.541 -12.856 -18.726 1.00 93.38 290 ARG A C 1
ATOM 2128 O O . ARG A 1 290 ? 9.591 -14.067 -18.523 1.00 93.38 290 ARG A O 1
ATOM 2135 N N . TYR A 1 291 ? 9.063 -11.981 -17.851 1.00 92.31 291 TYR A N 1
ATOM 2136 C CA . TYR A 1 291 ? 8.410 -12.362 -16.608 1.00 92.31 291 TYR A CA 1
ATOM 2137 C C . TYR A 1 291 ? 7.118 -11.565 -16.422 1.00 92.31 291 TYR A C 1
ATOM 2139 O O . TYR A 1 291 ? 7.147 -10.339 -16.366 1.00 92.31 291 TYR A O 1
ATOM 2147 N N . ASP A 1 292 ? 5.988 -12.260 -16.334 1.00 89.62 292 ASP A N 1
ATOM 2148 C CA . ASP A 1 292 ? 4.666 -11.635 -16.264 1.00 89.62 292 ASP A CA 1
ATOM 2149 C C . ASP A 1 292 ? 4.239 -11.306 -14.835 1.00 89.62 292 ASP A C 1
ATOM 2151 O O . ASP A 1 292 ? 4.498 -12.058 -13.885 1.00 89.62 292 ASP A O 1
ATOM 2155 N N . ALA A 1 293 ? 3.532 -10.185 -14.688 1.00 86.44 293 ALA A N 1
ATOM 2156 C CA . ALA A 1 293 ? 2.843 -9.849 -13.457 1.00 86.44 293 ALA A CA 1
ATOM 2157 C C . ALA A 1 293 ? 1.795 -10.926 -13.140 1.00 86.44 293 ALA A C 1
ATOM 2159 O O . ALA A 1 293 ? 0.974 -11.302 -13.973 1.00 86.44 293 ALA A O 1
ATOM 2160 N N . ARG A 1 294 ? 1.817 -11.427 -11.901 1.00 83.25 294 ARG A N 1
ATOM 2161 C CA . ARG A 1 294 ? 0.894 -12.480 -11.437 1.00 83.25 294 ARG A CA 1
ATOM 2162 C C . ARG A 1 294 ? -0.429 -11.939 -10.903 1.00 83.25 294 ARG A C 1
ATOM 2164 O O . ARG A 1 294 ? -1.325 -12.721 -10.602 1.00 83.25 294 ARG A O 1
ATOM 2171 N N . PHE A 1 295 ? -0.522 -10.627 -10.719 1.00 74.56 295 PHE A N 1
ATOM 2172 C CA . PHE A 1 295 ? -1.685 -9.970 -10.147 1.00 74.56 295 PHE A CA 1
ATOM 2173 C C . PHE A 1 295 ? -2.131 -8.851 -11.081 1.00 74.56 295 PHE A C 1
ATOM 2175 O O . PHE A 1 295 ? -1.367 -7.926 -11.346 1.00 74.56 295 PHE A O 1
ATOM 2182 N N . ALA A 1 296 ? -3.359 -8.958 -11.578 1.00 73.94 296 ALA A N 1
ATOM 2183 C CA . ALA A 1 296 ? -4.001 -7.914 -12.358 1.00 73.94 296 ALA A CA 1
ATOM 2184 C C . ALA A 1 296 ? -4.714 -6.949 -11.410 1.00 73.94 296 ALA A C 1
ATOM 2186 O O . ALA A 1 296 ? -5.375 -7.378 -10.462 1.00 73.94 296 ALA A O 1
ATOM 2187 N N . VAL A 1 297 ? -4.607 -5.647 -11.671 1.00 74.00 297 VAL A N 1
ATOM 2188 C CA . VAL A 1 297 ? -5.369 -4.643 -10.923 1.00 74.00 297 VAL A CA 1
ATOM 2189 C C . VAL A 1 297 ? -6.847 -4.749 -11.328 1.00 74.00 297 VAL A C 1
ATOM 2191 O O . VAL A 1 297 ? -7.155 -4.523 -12.505 1.00 74.00 297 VAL A O 1
ATOM 2194 N N . PRO A 1 298 ? -7.775 -5.075 -10.404 1.00 71.00 298 PRO A N 1
ATOM 2195 C CA . PRO A 1 298 ? -9.197 -5.144 -10.725 1.00 71.00 298 PRO A CA 1
ATOM 2196 C C . PRO A 1 298 ? -9.718 -3.799 -11.231 1.00 71.00 298 PRO A C 1
ATOM 2198 O O . PRO A 1 298 ? -9.308 -2.747 -10.742 1.00 71.00 298 PRO A O 1
ATOM 2201 N N . PHE A 1 299 ? -10.635 -3.845 -12.193 1.00 70.62 299 PHE A N 1
ATOM 2202 C CA . PHE A 1 299 ? -11.212 -2.700 -12.906 1.00 70.62 299 PHE A CA 1
ATOM 2203 C C . PHE A 1 299 ? -10.224 -1.878 -13.748 1.00 70.62 299 PHE A C 1
ATOM 2205 O O . PHE A 1 299 ? -10.646 -0.919 -14.388 1.00 70.62 299 PHE A O 1
ATOM 2212 N N . GLY A 1 300 ? -8.938 -2.245 -13.765 1.00 68.94 300 GLY A N 1
ATOM 2213 C CA . GLY A 1 300 ? -7.914 -1.599 -14.583 1.00 68.94 300 GLY A CA 1
ATOM 2214 C C . GLY A 1 300 ? -7.303 -2.507 -15.638 1.00 68.94 300 GLY A C 1
ATOM 2215 O O . GLY A 1 300 ? -7.330 -2.174 -16.814 1.00 68.94 300 GLY A O 1
ATOM 2216 N N . MET A 1 301 ? -6.740 -3.640 -15.223 1.00 72.81 301 MET A N 1
ATOM 2217 C CA . MET A 1 301 ? -6.164 -4.643 -16.1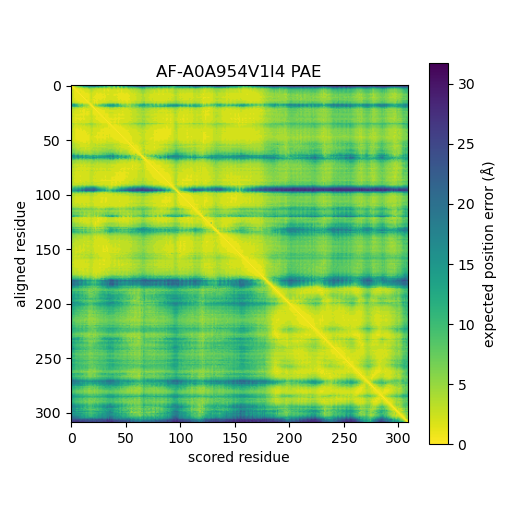35 1.00 72.81 301 MET A CA 1
ATOM 2218 C C . MET A 1 301 ? -7.126 -5.799 -16.416 1.00 72.81 301 MET A C 1
ATOM 2220 O O . MET A 1 301 ? -6.916 -6.581 -17.335 1.00 72.81 301 MET A O 1
ATOM 2224 N N . TRP A 1 302 ? -8.146 -5.928 -15.573 1.00 72.69 302 TRP A N 1
ATOM 2225 C CA . TRP A 1 302 ? -9.142 -6.986 -15.590 1.00 72.69 302 TRP A CA 1
ATOM 2226 C C . TRP A 1 302 ? -10.496 -6.369 -15.246 1.00 72.69 302 TRP A C 1
ATOM 2228 O O . TRP A 1 302 ? -10.589 -5.639 -14.255 1.00 72.69 302 TRP A O 1
ATOM 2238 N N . HIS A 1 303 ? -11.533 -6.633 -16.039 1.00 72.56 303 HIS A N 1
ATOM 2239 C CA . HIS A 1 303 ? -12.870 -6.069 -15.881 1.00 72.56 303 HIS A CA 1
ATOM 2240 C C . HIS A 1 303 ? -13.864 -7.174 -15.523 1.00 72.56 303 HIS A C 1
ATOM 2242 O O . HIS A 1 303 ? -14.480 -7.756 -16.420 1.00 72.56 303 HIS A O 1
ATOM 2248 N N . PRO A 1 304 ? -14.085 -7.421 -14.215 1.00 66.50 304 PRO A N 1
ATOM 2249 C CA . PRO A 1 304 ? -14.927 -8.522 -13.791 1.00 66.50 304 PRO A CA 1
ATOM 2250 C C . PRO A 1 304 ? -16.296 -8.462 -14.477 1.00 66.50 304 PRO A C 1
ATOM 2252 O O . PRO A 1 304 ? -16.897 -7.393 -14.595 1.00 66.50 304 PRO A O 1
ATOM 2255 N N . TRP A 1 305 ? -16.789 -9.629 -14.896 1.00 70.00 305 TRP A N 1
ATOM 2256 C CA . TRP A 1 305 ? -18.092 -9.809 -15.553 1.00 70.00 305 TRP A CA 1
ATOM 2257 C C . TRP A 1 305 ? -18.194 -9.265 -16.987 1.00 70.00 305 TRP A C 1
ATOM 2259 O O . TRP A 1 305 ? -19.301 -9.188 -17.523 1.00 70.00 305 TRP A O 1
ATOM 2269 N N . THR A 1 306 ? 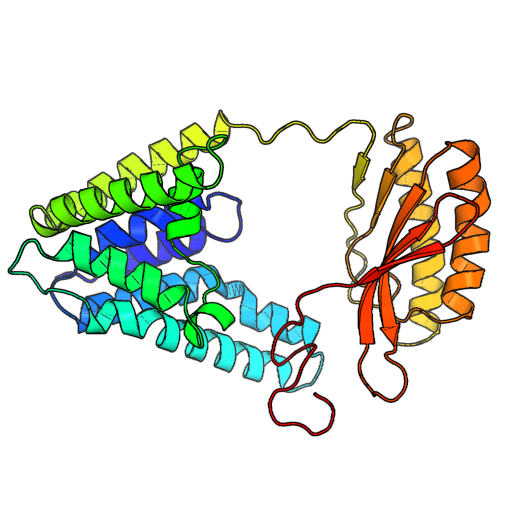-17.070 -8.941 -17.632 1.00 69.62 306 THR A N 1
ATOM 2270 C CA . THR A 1 306 ? -17.016 -8.680 -19.079 1.00 69.62 306 THR A CA 1
ATOM 2271 C C . THR A 1 306 ? -16.542 -9.920 -19.846 1.00 69.62 306 THR A C 1
ATOM 2273 O O . THR A 1 306 ? -15.921 -10.816 -19.277 1.00 69.62 306 THR A O 1
ATOM 2276 N N . GLY A 1 307 ? -16.881 -10.021 -21.138 1.00 58.09 307 GLY A N 1
ATOM 2277 C CA . GLY A 1 307 ? -16.521 -11.181 -21.971 1.00 58.09 307 GLY A CA 1
ATOM 2278 C C . GLY A 1 307 ? -15.016 -11.342 -22.213 1.00 58.09 307 GLY A C 1
ATOM 2279 O O . GLY A 1 307 ? -14.577 -12.439 -22.547 1.00 58.09 307 GLY A O 1
ATOM 2280 N N . ASP A 1 308 ? -14.242 -10.278 -21.993 1.00 57.00 308 ASP A N 1
ATOM 2281 C CA . ASP A 1 308 ? -12.800 -10.224 -22.253 1.00 57.00 308 ASP A CA 1
ATOM 2282 C C . ASP A 1 308 ? -11.947 -10.538 -21.012 1.00 57.00 308 ASP A C 1
ATOM 2284 O O . ASP A 1 308 ? -10.715 -10.542 -21.096 1.00 57.00 308 ASP A O 1
ATOM 2288 N N . GLY A 1 309 ? -12.598 -10.845 -19.881 1.00 45.41 309 GLY A N 1
ATOM 2289 C CA . GLY A 1 309 ? -11.963 -11.038 -18.580 1.00 45.41 309 GLY A CA 1
ATOM 2290 C C . GLY A 1 309 ? -12.347 -9.940 -17.620 1.00 45.41 309 GLY A C 1
ATOM 2291 O O . GLY A 1 309 ? -11.788 -8.827 -17.739 1.00 45.41 309 GLY A O 1
#

Radius of gyration: 23.17 Å; Cα contacts (8 Å, |Δi|>4): 510; chains: 1; bounding box: 52×28×63 Å

Foldseek 3Di:
DLCVLLVLLLVLLQQLADPVLVLSLLLLLLSLLLDQALVSQLSSQLSSQLNNCVCQLVVQCQQVVDPCRSVVSVCLSNVLSNVLSNLSSVLHPHLDDLCSLVSLVVSLVVCCDPPNVLSVPSRSLVSLLVVDPPPPPVSSVNSSNVSSVSSSVCSVCVVCSVVVSVVVSVVSVVVPVVPDDPPDPLQEFEFDDPPGGQDDDDVSLVVLLVVVLVRLLVRCVVRVNHQEYEYDAQSNEEDDPCSVVSNLVSVLVVNVVSQHKYWDWYWYDDPPAPATFTWTWIGRSPDTDIDTDPDDNEPRRDDPPDPRD

Mean predicted aligned error: 6.94 Å

Solvent-accessible surface area (backbone atoms only — not comparable to full-atom values): 16063 Å² total; per-residue (Å²): 140,66,66,67,46,33,56,49,25,26,49,31,17,38,49,17,40,87,74,82,41,31,47,44,27,28,49,50,45,28,52,48,33,37,30,74,36,34,69,53,17,20,54,22,40,23,37,16,41,40,40,35,45,63,58,41,26,62,49,29,29,70,70,65,67,48,97,59,18,44,60,54,15,46,50,50,40,54,49,48,17,51,59,69,9,44,52,48,18,72,55,44,61,44,78,70,61,93,48,37,26,63,39,48,53,49,40,56,54,52,42,64,35,81,74,40,42,79,66,47,72,88,52,34,58,64,10,22,22,55,76,43,74,90,52,65,77,56,14,40,55,50,20,48,51,52,35,23,52,42,8,45,52,13,46,76,40,42,87,50,38,67,59,50,48,52,54,51,43,51,51,52,53,54,47,53,71,72,57,63,73,80,77,76,56,70,44,52,33,78,54,88,78,93,80,72,73,63,39,78,55,70,70,47,31,55,57,38,48,59,49,50,40,50,54,51,52,52,43,39,69,77,33,74,71,23,38,35,38,38,49,48,78,37,52,53,15,68,57,44,74,64,49,56,51,51,48,47,70,57,40,32,62,66,23,51,78,57,70,16,28,41,37,39,15,20,26,34,68,40,89,98,53,98,47,54,44,55,25,42,38,36,34,65,47,85,56,79,47,80,45,72,64,92,71,70,51,77,78,72,66,32,39,84,95,47,97,90,63

Secondary structure (DSSP, 8-state):
--THHHHHHHHHHHHHTTSS-GGGGGGHHHHHHT-SSHHHHHHHHHHHHHHHTTTHHHHHHHHH-STTHHHHHHHHHHHHHHHHHHHHHHH---SS-TTHHHHHHHHHHHHHSTTHHHH-TT-HHHHHHHTSTTSTHHHHHHHHHHHHHHHHHHHH-GGGHHHHHHHHHHHHHHHHHHSPPPPPPTTEEE------SPP-SHHHHHHHHHHHHHHHHHHHHH-TT-SEEEPPTTTT-B--HHHHHHHHHHHHHHHHHHT-EEEEEEEEEPTTSS-EEEEEEEE-SS-EEEEE-S-PPBTTTB-TTSTT-

Nearest PDB structures (foldseek):
  8c5i-assembly1_H  TM=6.803E-01  e=1.664E-02  Bacillus pumilus

Sequence (309 aa):
MSWYLCGLAAAIGYVGWGNGMTPVAALLGLVWAACASRSIAFVTAAIYYLAGSRALPAAADVFFGRETAMLEGVVLWLGSALILAAPWGVLHPGRRGGQAPLRLLIIYSVLLLPPYGLVAWLHPLLGAGQVLPGFGPLSLIAGAALTAFGAYLAQRHPDSVPAACLVLGVCLALAGTVMSPPAASPLWAGVATADGREPRGLMEEVVRYSKTEKHVLDALRAKPEAKAVVLPEAYVGTWNLNAKRALKSLLDKPLSEHEAFALVGAAVPIEGSALASNSLMIYDGQVWARYDARFAVPFGMWHPWTGDG